Protein AF-X1TUW8-F1 (afdb_monomer)

Solvent-accessible surface area (backbone atoms only — not comparable to full-atom values): 12858 Å² total; per-residue (Å²): 131,74,92,85,58,89,59,74,82,36,62,68,63,69,79,37,94,71,48,76,50,59,86,62,92,65,48,47,46,63,61,46,90,52,27,24,50,61,98,39,81,53,74,80,64,88,95,48,45,47,59,54,52,53,28,53,51,51,33,51,50,60,69,69,50,55,94,92,53,91,83,86,84,85,86,80,71,65,65,70,49,61,66,78,66,51,59,66,77,51,26,59,76,35,70,76,75,44,72,74,32,64,64,51,51,51,50,54,51,51,55,50,33,43,77,69,62,78,41,59,91,86,64,72,83,72,84,77,62,64,86,79,69,43,59,52,90,76,47,75,64,56,72,56,57,27,49,51,53,22,30,44,52,24,22,47,50,47,45,52,54,27,51,51,50,40,51,49,47,30,48,77,70,70,42,43,95,82,54,92,86,85,88,82,74,96,68,81,92,83,74,74,79,57,64,88,89,45,82,62,70,93,120

Nearest PDB structures (foldseek):
  7all-assembly1_AAA  TM=9.318E-01  e=2.664E-11  Bacteroides thetaiotaomicron VPI-5482
  4cxk-assembly2_B  TM=9.069E-01  e=3.466E-08  Pseudomonas aeruginosa
  4cyr-assembly1_A  TM=9.065E-01  e=6.152E-08  Pseudomonas aeruginosa
  4cxu-assembly1_A  TM=9.238E-01  e=1.031E-07  Pseudomonas aeruginosa
  1hdh-assembly1_A  TM=9.077E-01  e=1.031E-07  Pseudomonas aeruginosa

Sequence (203 aa):
ILEDGARDNWPLQRGFDKFYGTLIAAGSYWDPITLMRDNNFIKPEGDYYYTEAISENAVEYIHDAKPDEPFFLYVAYTAPHWPIHAREETIARYKGRFSKGWDS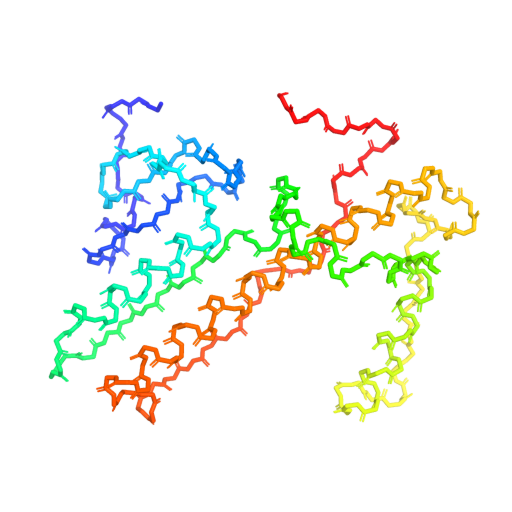LRLERYERMLDMGILLPEWSLSPGDIRKSGPWKVALHKDWEERRMEVYAAMIDHLDQGVGQIVEALEKKGNLENTLIFFLSDNGGEDLEHRNGEIGNTG

Secondary structure (DSSP, 8-state):
--TTS--TTSGGGTT-S--EE-SSS---SSS-TT-EETTEE----SS--HHHHHHHHHHHHHHHS-TTS---------TTSSS----HHHHHTTTTTTTTHHHHHHHHHHHHHHHTTSS-TTSPPPPP-TTTT--GGG-S-HHHHHHHHHHHHHHHHHHHHHHHHHHHHHHHHT-GGG-------SSSPP-TT-STTS-----

pLDDT: mean 90.32, std 15.03, range [25.36, 98.88]

Radius of gyration: 19.95 Å; Cα contacts (8 Å, |Δi|>4): 183; chains: 1; bounding box: 41×45×49 Å

Mean predicted aligned error: 5.72 Å

Organism: NCBI:txid412755

InterPro domains:
  IPR000917 Sulfatase, N-terminal [PF00884] (13-190)
  IPR017850 Alkaline-phosphatase-like, core domain superfamily [G3DSA:3.40.720.10] (2-202)
  IPR017850 Alkaline-phosphatase-like, core domain superfamily [SSF53649] (6-197)
  IPR050738 Sulfatase enzyme [PTHR42693] (8-193)

Structure (mmCIF, N/CA/C/O backbone):
data_AF-X1TUW8-F1
#
_entry.id   AF-X1TUW8-F1
#
loop_
_atom_site.group_PDB
_atom_site.id
_atom_site.type_symbol
_atom_site.label_atom_id
_atom_site.label_alt_id
_atom_site.label_comp_id
_atom_site.label_asym_id
_atom_site.label_entity_id
_atom_site.label_seq_id
_atom_site.pdbx_PDB_ins_code
_atom_site.Cartn_x
_atom_site.Cartn_y
_atom_site.Cartn_z
_atom_site.occupancy
_atom_site.B_iso_or_equiv
_atom_site.auth_seq_id
_atom_site.auth_comp_id
_atom_site.auth_asym_id
_atom_site.auth_atom_id
_atom_site.pdbx_PDB_model_num
ATOM 1 N N . ILE A 1 1 ? 1.202 22.983 10.450 1.00 54.94 1 ILE A N 1
ATOM 2 C CA . ILE A 1 1 ? -0.270 22.964 10.269 1.00 54.94 1 ILE A CA 1
ATOM 3 C C . ILE A 1 1 ? -0.835 23.859 11.351 1.00 54.94 1 ILE A C 1
ATOM 5 O O . ILE A 1 1 ? -0.375 23.747 12.478 1.00 54.94 1 ILE A O 1
ATOM 9 N N . LEU A 1 2 ? -1.680 24.826 10.994 1.00 50.38 2 LEU A N 1
ATOM 10 C CA . LEU A 1 2 ? -2.174 25.828 11.942 1.00 50.38 2 LEU A CA 1
ATOM 11 C C . LEU A 1 2 ? -3.043 25.132 12.999 1.00 50.38 2 LEU A C 1
ATOM 13 O O . LEU A 1 2 ? -3.967 24.406 12.634 1.00 50.38 2 LEU A O 1
ATOM 17 N N . GLU A 1 3 ? -2.740 25.341 14.281 1.00 57.81 3 GLU A N 1
ATOM 18 C CA . GLU A 1 3 ? -3.460 24.727 15.412 1.00 57.81 3 GLU A CA 1
ATOM 19 C C . GLU A 1 3 ? -4.960 25.101 15.441 1.00 57.81 3 GLU A C 1
ATOM 21 O O . GLU A 1 3 ? -5.769 24.318 15.948 1.00 57.81 3 GLU A O 1
ATOM 26 N N . ASP A 1 4 ? -5.332 26.203 14.774 1.00 60.69 4 ASP A N 1
ATOM 27 C CA . ASP A 1 4 ? -6.662 26.835 14.798 1.00 60.69 4 ASP A CA 1
ATOM 28 C C . ASP A 1 4 ? -7.492 26.668 13.503 1.00 60.69 4 ASP A C 1
ATOM 30 O O . ASP A 1 4 ? -8.454 27.399 13.264 1.00 60.69 4 ASP A O 1
ATOM 34 N N . GLY A 1 5 ? -7.125 25.732 12.622 1.00 69.00 5 GLY A N 1
ATOM 35 C CA . GLY A 1 5 ? -7.931 25.417 11.434 1.00 69.00 5 GLY A CA 1
ATOM 36 C C . GLY A 1 5 ? -9.214 24.643 11.771 1.00 69.00 5 GLY A C 1
ATOM 37 O O . GLY A 1 5 ? -9.230 23.847 12.710 1.00 69.00 5 GLY A O 1
ATOM 38 N N . ALA A 1 6 ? -10.278 24.829 10.978 1.00 80.12 6 ALA A N 1
ATOM 39 C CA . ALA A 1 6 ? -11.490 24.009 11.069 1.00 80.12 6 ALA A CA 1
ATOM 40 C C . ALA A 1 6 ? -11.149 22.520 10.862 1.00 80.12 6 ALA A C 1
ATOM 42 O O . ALA A 1 6 ? -10.424 22.174 9.926 1.00 80.12 6 ALA A O 1
ATOM 43 N N . ARG A 1 7 ? -11.652 21.648 11.745 1.00 87.00 7 ARG A N 1
ATOM 44 C CA . ARG A 1 7 ? -11.350 20.198 11.768 1.00 87.00 7 ARG A CA 1
ATOM 45 C C . ARG A 1 7 ? -12.536 19.345 11.316 1.00 87.00 7 ARG A C 1
ATOM 47 O O . ARG A 1 7 ? -12.533 18.127 11.431 1.00 87.00 7 ARG A O 1
ATOM 54 N N . ASP A 1 8 ? -13.558 19.989 10.768 1.00 91.00 8 ASP A N 1
ATOM 55 C CA . ASP A 1 8 ? -14.856 19.413 10.407 1.00 91.00 8 ASP A CA 1
ATOM 56 C C . ASP A 1 8 ? -14.750 18.357 9.286 1.00 91.00 8 ASP A C 1
ATOM 58 O O . ASP A 1 8 ? -15.705 17.649 8.964 1.00 91.00 8 ASP A O 1
ATOM 62 N N . ASN A 1 9 ? -13.593 18.284 8.630 1.00 90.94 9 ASN A N 1
ATOM 63 C CA . ASN A 1 9 ? -13.243 17.339 7.576 1.00 90.94 9 ASN A CA 1
ATOM 64 C C . ASN A 1 9 ? -12.254 16.249 8.027 1.00 90.94 9 ASN A C 1
ATOM 66 O O . ASN A 1 9 ? -11.808 15.478 7.182 1.00 90.94 9 ASN A O 1
ATOM 70 N N . TRP A 1 10 ? -11.914 16.168 9.317 1.00 94.38 10 TRP A N 1
ATOM 71 C CA . TRP A 1 10 ? -11.014 15.137 9.839 1.00 94.38 10 TRP A CA 1
ATOM 72 C C . TRP A 1 10 ? -11.749 13.803 10.046 1.00 94.38 10 TRP A C 1
ATOM 74 O O . TRP A 1 10 ? -12.974 13.803 10.202 1.00 94.38 10 TRP A O 1
ATOM 84 N N . PRO A 1 11 ? -11.033 12.661 10.072 1.00 96.31 11 PRO A N 1
ATOM 85 C CA . PRO A 1 11 ? -11.651 11.333 10.121 1.00 96.31 11 PRO A CA 1
ATOM 86 C C . PRO A 1 11 ? -12.643 11.145 11.277 1.00 96.31 11 PRO A C 1
ATOM 88 O O . PRO A 1 11 ? -13.768 10.693 11.049 1.00 96.31 11 PRO A O 1
ATOM 91 N N . LEU A 1 12 ? -12.288 11.587 12.489 1.00 96.94 12 LEU A N 1
ATOM 92 C CA . LEU A 1 12 ? -13.166 11.481 13.663 1.00 96.94 12 LEU A CA 1
ATOM 93 C C . LEU A 1 12 ? -14.430 12.346 13.557 1.00 96.94 12 LEU A C 1
ATOM 95 O O . LEU A 1 12 ? -15.461 12.032 14.142 1.00 96.94 12 LEU A O 1
ATOM 99 N N . GLN A 1 13 ? -14.386 13.430 12.782 1.00 96.75 13 GLN A N 1
ATOM 100 C CA . GLN A 1 13 ? -15.546 14.284 12.504 1.00 96.75 13 GLN A CA 1
ATOM 101 C C . GLN A 1 13 ? -16.364 13.783 11.301 1.00 96.75 13 GLN A C 1
ATOM 103 O O . GLN A 1 13 ? -17.370 14.393 10.934 1.00 96.75 13 GLN A O 1
ATOM 108 N N . ARG A 1 14 ? -15.948 12.675 10.677 1.00 95.75 14 ARG A N 1
ATOM 109 C CA . ARG A 1 14 ? -16.557 12.100 9.469 1.00 95.75 14 ARG A CA 1
ATOM 110 C C . ARG A 1 14 ? -16.970 10.635 9.626 1.00 95.75 14 ARG A C 1
ATOM 112 O O . ARG A 1 14 ? -17.269 9.992 8.626 1.00 95.75 14 ARG A O 1
ATOM 119 N N . GLY A 1 15 ? -17.070 10.147 10.864 1.00 96.31 15 GLY A N 1
ATOM 120 C CA . GLY A 1 15 ? -17.704 8.865 11.190 1.00 96.31 15 GLY A CA 1
ATOM 121 C C . GLY A 1 15 ? -16.760 7.754 11.648 1.00 96.31 15 GLY A C 1
ATOM 122 O O . GLY A 1 15 ? -17.237 6.649 11.875 1.00 96.31 15 GLY A O 1
ATOM 123 N N . PHE A 1 16 ? -15.459 8.023 11.794 1.00 97.69 16 PHE A N 1
ATOM 124 C CA . PHE A 1 16 ? -14.521 7.064 12.384 1.00 97.69 16 PHE A CA 1
ATOM 125 C C . PHE A 1 16 ? -14.396 7.263 13.899 1.00 97.69 16 PHE A C 1
ATOM 127 O O . PHE A 1 16 ? -14.237 8.389 14.359 1.00 97.69 16 PHE A O 1
ATOM 134 N N . ASP A 1 17 ? -14.406 6.175 14.671 1.00 97.19 17 ASP A N 1
ATOM 135 C CA . ASP A 1 17 ? -14.204 6.232 16.129 1.00 97.19 17 ASP A CA 1
ATOM 136 C C . ASP A 1 17 ? -12.727 6.395 16.524 1.00 97.19 17 ASP A C 1
ATOM 138 O O . ASP A 1 17 ? -12.419 6.977 17.564 1.00 97.19 17 ASP A O 1
ATOM 142 N N . LYS A 1 18 ? -11.813 5.873 15.695 1.00 97.88 18 LYS A N 1
ATOM 143 C CA . LYS A 1 18 ? -10.354 5.930 15.866 1.00 97.88 18 LYS A CA 1
ATOM 144 C C . LYS A 1 18 ? -9.680 6.273 14.541 1.00 97.88 18 LYS A C 1
ATOM 146 O O . LYS A 1 18 ? -10.189 5.909 13.479 1.00 97.88 18 LYS A O 1
ATOM 151 N N . PHE A 1 19 ? -8.523 6.929 14.595 1.00 98.25 19 PHE A N 1
ATOM 152 C CA . PHE A 1 19 ? -7.713 7.205 13.407 1.00 98.25 19 PHE A CA 1
ATOM 153 C C . PHE A 1 19 ? -6.216 7.048 13.670 1.00 98.25 19 PHE A C 1
ATOM 155 O O . PHE A 1 19 ? -5.696 7.502 14.688 1.00 98.25 19 PHE A O 1
ATOM 162 N N . TYR A 1 20 ? -5.515 6.472 12.699 1.00 98.25 20 TYR A N 1
ATOM 163 C CA . TYR A 1 20 ? -4.065 6.519 12.604 1.00 98.25 20 TYR A CA 1
ATOM 164 C C . TYR A 1 20 ? -3.679 6.743 11.145 1.00 98.25 20 TYR A C 1
ATOM 166 O O . TYR A 1 20 ? -4.069 5.967 10.273 1.00 98.25 20 TYR A O 1
ATOM 174 N N . GLY A 1 21 ? -2.919 7.802 10.874 1.00 97.06 21 GLY A N 1
ATOM 175 C CA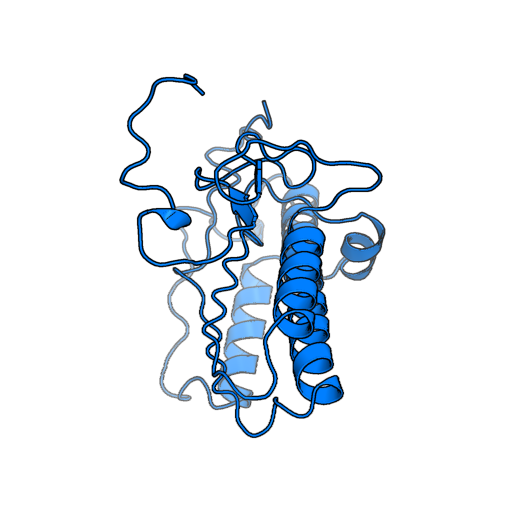 . GLY A 1 21 ? -2.419 8.071 9.531 1.00 97.06 21 GLY A CA 1
ATOM 176 C C . GLY A 1 21 ? -2.116 9.540 9.269 1.00 97.06 21 GLY A C 1
ATOM 177 O O . GLY A 1 21 ? -1.857 10.304 10.196 1.00 97.06 21 GLY A O 1
ATOM 178 N N . THR A 1 22 ? -2.126 9.932 7.996 1.00 95.75 22 THR A N 1
ATOM 179 C CA . THR A 1 22 ? -1.846 11.295 7.529 1.00 95.75 22 THR A CA 1
ATOM 180 C C . THR A 1 22 ? -3.087 11.961 6.940 1.00 95.75 22 THR A C 1
ATOM 182 O O . THR A 1 22 ? -3.971 11.298 6.406 1.00 95.75 22 THR A O 1
ATOM 185 N N . LEU A 1 23 ? -3.141 13.296 6.989 1.00 91.62 23 LEU A N 1
ATOM 186 C CA . LEU A 1 23 ? -4.187 14.087 6.319 1.00 91.62 23 LEU A CA 1
ATOM 187 C C . LEU A 1 23 ? -3.831 14.479 4.881 1.00 91.62 23 LEU A C 1
ATOM 189 O O . LEU A 1 23 ? -4.709 14.876 4.116 1.00 91.62 23 LEU A O 1
ATOM 193 N N . ILE A 1 24 ? -2.548 14.426 4.523 1.00 87.69 24 ILE A N 1
ATOM 194 C CA . ILE A 1 24 ? -2.073 14.705 3.162 1.00 87.69 24 ILE A CA 1
ATOM 195 C C . ILE A 1 24 ? -1.828 13.406 2.394 1.00 87.69 24 ILE A C 1
ATOM 197 O O . ILE A 1 24 ? -1.582 12.362 2.994 1.00 87.69 24 ILE A O 1
ATOM 201 N N . ALA A 1 25 ? -1.869 13.506 1.064 1.00 75.00 25 ALA A N 1
ATOM 202 C CA . ALA A 1 25 ? -1.850 12.359 0.158 1.00 75.00 25 ALA A CA 1
ATOM 203 C C . ALA A 1 25 ? -0.477 11.682 -0.006 1.00 75.00 25 ALA A C 1
ATOM 205 O O . AL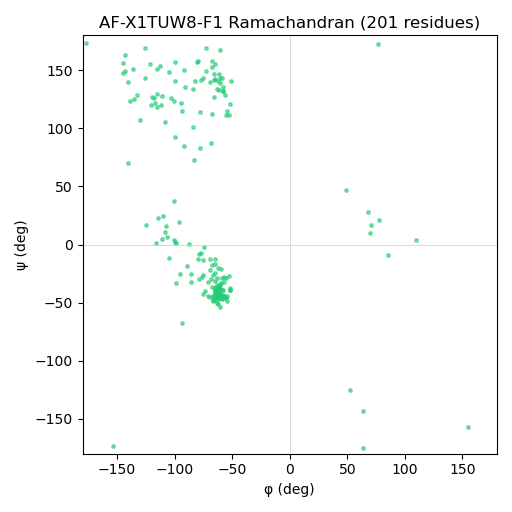A A 1 25 ? -0.424 10.502 -0.327 1.00 75.00 25 ALA A O 1
ATOM 206 N N . ALA A 1 26 ? 0.629 12.406 0.190 1.00 80.69 26 ALA A N 1
ATOM 207 C CA . ALA A 1 26 ? 1.977 11.878 -0.016 1.00 80.69 26 ALA A CA 1
ATOM 208 C C . ALA A 1 26 ? 2.966 12.462 0.996 1.00 80.69 26 ALA A C 1
ATOM 210 O O . ALA A 1 26 ? 2.839 13.616 1.416 1.00 80.69 26 ALA A O 1
ATOM 211 N N . GLY A 1 27 ? 3.966 11.670 1.374 1.00 87.12 27 GLY A N 1
ATOM 212 C CA . GLY A 1 27 ? 4.994 12.062 2.330 1.00 87.12 27 GLY A CA 1
ATOM 213 C C . GLY A 1 27 ? 6.046 10.975 2.513 1.00 87.12 27 GLY A C 1
ATOM 214 O O . GLY A 1 27 ? 5.922 9.874 1.986 1.00 87.12 27 GLY A O 1
ATOM 215 N N . SER A 1 28 ? 7.100 11.291 3.263 1.00 93.81 28 SER A N 1
ATOM 216 C CA . SER A 1 28 ? 8.132 10.311 3.600 1.00 93.81 28 SER A CA 1
ATOM 217 C C . SER A 1 28 ? 7.541 9.147 4.400 1.00 93.81 28 SER A C 1
ATOM 219 O O . SER A 1 28 ? 6.863 9.367 5.398 1.00 93.81 28 SER A O 1
ATOM 221 N N . TYR A 1 29 ? 7.866 7.912 4.013 1.00 96.56 29 TYR A N 1
ATOM 222 C CA . TYR A 1 29 ? 7.552 6.708 4.797 1.00 96.56 29 TYR A CA 1
ATOM 223 C C . TYR A 1 29 ? 8.353 6.597 6.102 1.00 96.56 29 TYR A C 1
ATOM 225 O O . TYR A 1 29 ? 8.019 5.772 6.946 1.00 96.56 29 TYR A O 1
ATOM 233 N N . TRP A 1 30 ? 9.393 7.414 6.271 1.00 96.94 30 TRP A N 1
ATOM 234 C CA . TRP A 1 30 ? 10.208 7.474 7.489 1.00 96.94 30 TRP A CA 1
ATOM 235 C C . TRP A 1 30 ? 9.782 8.632 8.398 1.00 96.94 30 TRP A C 1
ATOM 237 O O . TRP A 1 30 ? 9.866 8.526 9.615 1.00 96.94 30 TRP A O 1
ATOM 247 N N . ASP A 1 31 ? 9.321 9.736 7.798 1.00 95.12 31 ASP A N 1
ATOM 248 C CA . ASP A 1 31 ? 8.934 10.966 8.502 1.00 95.12 31 ASP A CA 1
ATOM 249 C C . ASP A 1 31 ? 7.666 11.619 7.905 1.00 95.12 31 ASP A C 1
ATOM 251 O O . ASP A 1 31 ? 7.737 12.647 7.220 1.00 95.12 31 ASP A O 1
ATOM 255 N N . PRO A 1 32 ? 6.483 10.996 8.071 1.00 94.12 32 PRO A N 1
ATOM 256 C CA . PRO A 1 32 ? 5.223 11.528 7.560 1.00 94.12 32 PRO A CA 1
ATOM 257 C C . PRO A 1 32 ? 4.798 12.826 8.275 1.00 94.12 32 PRO A C 1
ATOM 259 O O . PRO A 1 32 ? 4.374 12.828 9.427 1.00 94.12 32 PRO A O 1
ATOM 262 N N . ILE A 1 33 ? 4.815 13.945 7.542 1.00 89.69 33 ILE A N 1
ATOM 263 C CA . ILE A 1 33 ? 4.647 15.323 8.060 1.00 89.69 33 ILE A CA 1
ATOM 264 C C . ILE A 1 33 ? 3.315 15.574 8.792 1.00 89.69 33 ILE A C 1
ATOM 266 O O . ILE A 1 33 ? 3.234 16.450 9.653 1.00 89.69 33 ILE A O 1
ATOM 270 N N . THR A 1 34 ? 2.248 14.855 8.434 1.00 93.19 34 THR A N 1
ATOM 271 C CA . THR A 1 34 ? 0.909 15.043 9.033 1.00 93.19 34 THR A CA 1
ATOM 272 C C . THR A 1 34 ? 0.442 13.833 9.827 1.00 93.19 34 THR A C 1
ATOM 274 O O . THR A 1 34 ? -0.762 13.648 9.994 1.00 93.19 34 THR A O 1
ATOM 277 N N . LEU A 1 35 ? 1.389 13.009 10.285 1.00 96.56 35 LEU A N 1
ATOM 278 C CA . LEU A 1 35 ? 1.077 11.826 11.068 1.00 96.56 35 LEU A CA 1
ATOM 279 C C . LEU A 1 35 ? 0.302 12.210 12.324 1.00 96.56 35 LEU A C 1
ATOM 281 O O . LEU A 1 35 ? 0.673 13.122 13.069 1.00 96.56 35 LEU A O 1
ATOM 285 N N . MET A 1 36 ? -0.784 11.494 12.557 1.00 95.94 36 MET A N 1
ATOM 286 C CA . MET A 1 36 ? -1.633 11.704 13.708 1.00 95.94 36 MET A CA 1
ATOM 287 C C . MET A 1 36 ? -2.214 10.403 14.220 1.00 95.94 36 MET A C 1
ATOM 289 O O . MET A 1 36 ? -2.369 9.420 13.493 1.00 95.94 36 MET A O 1
ATOM 293 N N . ARG A 1 37 ? -2.557 10.459 15.501 1.00 97.19 37 ARG A N 1
ATOM 294 C CA . ARG A 1 37 ? -3.449 9.520 16.156 1.00 97.19 37 ARG A CA 1
ATOM 295 C C . ARG A 1 37 ? -4.660 10.313 16.610 1.00 97.19 37 ARG A C 1
ATOM 297 O O . ARG A 1 37 ? -4.527 11.300 17.341 1.00 97.19 37 ARG A O 1
ATOM 304 N N . ASP A 1 38 ? -5.823 9.899 16.138 1.00 96.19 38 ASP A N 1
ATOM 305 C CA . ASP A 1 38 ? -7.074 10.621 16.305 1.00 96.19 38 ASP A CA 1
ATOM 306 C C . ASP A 1 38 ? -6.914 12.078 15.835 1.00 96.19 38 ASP A C 1
ATOM 308 O O . ASP A 1 38 ? -6.463 12.327 14.719 1.00 96.19 38 ASP A O 1
ATOM 312 N N . ASN A 1 39 ? -7.225 13.052 16.691 1.00 95.50 39 ASN A N 1
ATOM 313 C CA . ASN A 1 39 ? -7.102 14.476 16.379 1.00 95.50 39 ASN A CA 1
ATOM 314 C C . ASN A 1 39 ? -5.786 15.111 16.872 1.00 95.50 39 ASN A C 1
ATOM 316 O O . ASN A 1 39 ? -5.712 16.337 17.009 1.00 95.50 39 ASN A O 1
ATOM 320 N N . ASN A 1 40 ? -4.758 14.305 17.154 1.00 94.81 40 ASN A N 1
ATOM 321 C CA . ASN A 1 40 ? -3.483 14.778 17.688 1.00 94.81 40 ASN A CA 1
ATOM 322 C C . ASN A 1 40 ? -2.328 14.437 16.749 1.00 94.81 40 ASN A C 1
ATOM 324 O O . ASN A 1 40 ? -2.123 13.273 16.407 1.00 94.81 40 ASN A O 1
ATOM 328 N N . PHE A 1 41 ? -1.536 15.446 16.383 1.00 95.06 41 PHE A N 1
ATOM 329 C CA . PHE A 1 41 ? -0.274 15.216 15.685 1.00 95.06 41 PHE A CA 1
ATOM 330 C C . PHE A 1 41 ? 0.681 14.427 16.573 1.00 95.06 41 PHE A C 1
ATOM 332 O O . PHE A 1 41 ? 0.875 14.758 17.743 1.00 95.06 41 PHE A O 1
ATOM 339 N N . ILE A 1 42 ? 1.295 13.408 15.986 1.00 96.88 42 ILE A N 1
ATOM 340 C CA . ILE A 1 42 ? 2.333 12.598 16.617 1.00 96.88 42 ILE A CA 1
ATOM 341 C C . ILE A 1 42 ? 3.569 12.593 15.720 1.00 96.88 42 ILE A C 1
ATOM 343 O O . ILE A 1 42 ? 3.527 13.053 14.579 1.00 96.88 42 ILE A O 1
ATOM 347 N N . LYS A 1 43 ? 4.682 12.084 16.241 1.00 95.62 43 LYS A N 1
ATOM 348 C CA . LYS A 1 43 ? 5.901 11.880 15.462 1.00 95.62 43 LYS A CA 1
ATOM 349 C C . LYS A 1 43 ? 6.214 10.390 15.370 1.00 95.62 43 LYS A C 1
ATOM 351 O O . LYS A 1 43 ? 5.867 9.660 16.295 1.00 95.62 43 LYS A O 1
ATOM 356 N N . PRO A 1 44 ? 6.874 9.954 14.290 1.00 95.88 44 PRO A N 1
ATOM 357 C CA . PRO A 1 44 ? 7.546 8.664 14.250 1.00 95.88 44 PRO A CA 1
ATOM 358 C C . PRO A 1 44 ? 8.476 8.475 15.447 1.00 95.88 44 PRO A C 1
ATOM 360 O O . PRO A 1 44 ? 9.176 9.407 15.852 1.00 95.88 44 PRO A O 1
ATOM 363 N N . GLU A 1 45 ? 8.510 7.261 15.984 1.00 92.62 45 GLU A N 1
ATOM 364 C CA . GLU A 1 45 ? 9.395 6.872 17.079 1.00 92.62 45 GLU A CA 1
ATOM 365 C C . GLU A 1 45 ? 10.200 5.632 16.677 1.00 92.62 45 GLU A C 1
ATOM 367 O O . GLU A 1 45 ? 9.685 4.742 16.005 1.00 92.62 45 GLU A O 1
ATOM 372 N N . GLY A 1 46 ? 11.463 5.561 17.107 1.00 95.19 46 GLY A N 1
ATOM 373 C CA . GLY A 1 46 ? 12.313 4.388 16.886 1.00 95.19 46 GLY A CA 1
ATOM 374 C C . GLY A 1 46 ? 12.613 4.084 15.412 1.00 95.19 46 GLY A C 1
ATOM 375 O O . GLY A 1 46 ? 12.832 4.990 14.609 1.00 95.19 46 GLY A O 1
ATOM 376 N N . ASP A 1 47 ? 12.677 2.790 15.088 1.00 95.94 47 ASP A N 1
ATOM 377 C CA . ASP A 1 47 ? 12.883 2.266 13.731 1.00 95.94 47 ASP A CA 1
ATOM 378 C C . ASP A 1 47 ? 11.554 2.218 12.962 1.00 95.94 47 ASP A C 1
ATOM 380 O O . ASP A 1 47 ? 10.934 1.171 12.781 1.00 95.94 47 ASP A O 1
ATOM 384 N N . TYR A 1 48 ? 11.082 3.399 12.576 1.00 97.69 48 TYR A N 1
ATOM 385 C CA . TYR A 1 48 ? 9.759 3.592 12.002 1.00 97.69 48 TYR A CA 1
ATOM 386 C C . TYR A 1 48 ? 9.724 3.327 10.497 1.00 97.69 48 TYR A C 1
ATOM 388 O O . TYR A 1 48 ? 10.518 3.905 9.765 1.00 97.69 48 TYR A O 1
ATOM 396 N N . TYR A 1 49 ? 8.728 2.582 10.015 1.00 98.19 49 TYR A N 1
ATOM 397 C CA . TYR A 1 49 ? 8.354 2.541 8.600 1.00 98.19 49 TYR A CA 1
ATOM 398 C C . TYR A 1 49 ? 6.835 2.630 8.458 1.00 98.19 49 TYR A C 1
ATOM 400 O O . TYR A 1 49 ? 6.096 1.841 9.043 1.00 98.19 49 TYR A O 1
ATOM 408 N N . TYR A 1 50 ? 6.345 3.592 7.676 1.00 98.06 50 TYR A N 1
ATOM 409 C CA . TYR A 1 50 ? 4.929 3.957 7.711 1.00 98.06 50 TYR A CA 1
ATOM 410 C C . TYR A 1 50 ? 3.983 2.822 7.281 1.00 98.06 50 TYR A C 1
ATOM 412 O O . TYR A 1 50 ? 2.937 2.632 7.896 1.00 98.06 50 TYR A O 1
ATOM 420 N N . THR A 1 51 ? 4.360 2.027 6.276 1.00 98.25 51 THR A N 1
ATOM 421 C CA . THR A 1 51 ? 3.564 0.870 5.824 1.00 98.25 51 THR A CA 1
ATOM 422 C C . THR A 1 51 ? 3.401 -0.175 6.933 1.00 98.25 51 THR A C 1
ATOM 424 O O . THR A 1 51 ? 2.313 -0.721 7.119 1.00 98.25 51 THR A O 1
ATOM 427 N N . GLU A 1 52 ? 4.462 -0.429 7.702 1.00 98.50 52 GLU A N 1
ATOM 428 C CA . GLU A 1 52 ? 4.417 -1.330 8.861 1.00 98.50 52 GLU A CA 1
ATOM 429 C C . GLU A 1 52 ? 3.539 -0.733 9.959 1.00 98.50 52 GLU A C 1
ATOM 431 O O . GLU A 1 52 ? 2.598 -1.383 10.404 1.00 98.50 52 GLU A O 1
ATOM 436 N N . ALA A 1 53 ? 3.741 0.544 10.292 1.00 98.44 53 ALA A N 1
ATOM 437 C CA . ALA A 1 53 ? 2.985 1.213 11.345 1.00 98.44 53 ALA A CA 1
ATOM 438 C C . ALA A 1 53 ? 1.467 1.261 11.069 1.00 98.44 53 ALA A C 1
ATOM 440 O O . ALA A 1 53 ? 0.666 1.124 11.994 1.00 98.44 53 ALA A O 1
ATOM 441 N N . ILE A 1 54 ? 1.041 1.415 9.806 1.00 98.50 54 ILE A N 1
ATOM 442 C CA . ILE A 1 54 ? -0.379 1.296 9.418 1.00 98.50 54 ILE A CA 1
ATOM 443 C C . ILE A 1 54 ? -0.917 -0.101 9.761 1.00 98.50 54 ILE A C 1
ATOM 445 O O . ILE A 1 54 ? -2.002 -0.217 10.332 1.00 98.50 54 ILE A O 1
ATOM 449 N N . SER A 1 55 ? -0.157 -1.148 9.438 1.00 98.69 55 SER A N 1
ATOM 450 C CA . SER A 1 55 ? -0.542 -2.545 9.680 1.00 98.69 55 SER A CA 1
ATOM 451 C C . SER A 1 55 ? -0.600 -2.857 11.174 1.00 98.69 55 SER A C 1
ATOM 453 O O . SER A 1 55 ? -1.576 -3.434 11.645 1.00 98.69 55 SER A O 1
ATOM 455 N N . GLU A 1 56 ? 0.394 -2.402 11.936 1.00 98.56 56 GLU A N 1
ATOM 456 C CA . GLU A 1 56 ? 0.452 -2.551 13.393 1.00 98.56 56 GLU A CA 1
ATOM 457 C C . GLU A 1 56 ? -0.761 -1.905 14.073 1.00 98.56 56 GLU A C 1
ATOM 459 O O . GLU A 1 56 ? -1.432 -2.544 14.880 1.00 98.56 56 GLU A O 1
ATOM 464 N N . ASN A 1 57 ? -1.121 -0.676 13.684 1.00 98.62 57 ASN A N 1
ATOM 465 C CA . ASN A 1 57 ? -2.295 0.005 14.238 1.00 98.62 57 ASN A CA 1
ATOM 466 C C . ASN A 1 57 ? -3.611 -0.673 13.830 1.00 98.62 57 ASN A C 1
ATOM 468 O O . ASN A 1 57 ? -4.537 -0.754 14.636 1.00 98.62 57 ASN A O 1
ATOM 472 N N . ALA A 1 58 ? -3.706 -1.192 12.603 1.00 98.69 58 ALA A N 1
ATOM 473 C CA . ALA A 1 58 ? -4.862 -1.974 12.173 1.00 98.69 58 ALA A CA 1
ATOM 474 C C . ALA A 1 58 ? -5.029 -3.249 13.023 1.00 98.69 58 ALA A C 1
ATOM 476 O O . ALA A 1 58 ? -6.140 -3.563 13.454 1.00 98.69 58 ALA A O 1
ATOM 477 N N . VAL A 1 59 ? -3.927 -3.945 13.318 1.00 98.75 59 VAL A N 1
ATOM 478 C CA . VAL A 1 59 ? -3.901 -5.118 14.205 1.00 98.75 59 VAL A CA 1
ATOM 479 C C . VAL A 1 59 ? -4.295 -4.744 15.638 1.00 98.75 59 VAL A C 1
ATOM 481 O O . VAL A 1 59 ? -5.136 -5.422 16.229 1.00 98.75 59 VAL A O 1
ATOM 484 N N . GLU A 1 60 ? -3.776 -3.641 16.183 1.00 98.44 60 GLU A N 1
ATOM 485 C CA . GLU A 1 60 ? -4.190 -3.120 17.496 1.00 98.44 60 GLU A CA 1
ATOM 486 C C . GLU A 1 60 ? -5.696 -2.835 17.546 1.00 98.44 60 GLU A C 1
ATOM 488 O O . GLU A 1 60 ? -6.377 -3.238 18.489 1.00 98.44 60 GLU A O 1
ATOM 493 N N . TYR A 1 61 ? -6.259 -2.207 16.510 1.00 98.19 61 TYR A N 1
ATOM 494 C CA . TYR A 1 61 ? -7.697 -1.941 16.442 1.00 98.19 61 TYR A CA 1
ATOM 495 C C . TYR A 1 61 ? -8.527 -3.222 16.367 1.00 98.19 61 TYR A C 1
ATOM 497 O O . TYR A 1 61 ? -9.581 -3.302 17.003 1.00 98.19 61 TYR A O 1
ATOM 505 N N . ILE A 1 62 ? -8.047 -4.242 15.648 1.00 98.00 62 ILE A N 1
ATOM 506 C CA . ILE A 1 62 ? -8.672 -5.568 15.648 1.00 98.00 62 ILE A CA 1
ATOM 507 C C . ILE A 1 62 ? -8.624 -6.167 17.047 1.00 98.00 62 ILE A C 1
ATOM 509 O O . ILE A 1 62 ? -9.640 -6.686 17.495 1.00 98.00 62 ILE A O 1
ATOM 513 N N . HIS A 1 63 ? -7.507 -6.092 17.767 1.00 97.00 63 HIS A N 1
ATOM 514 C CA . HIS A 1 63 ? -7.426 -6.602 19.137 1.00 97.00 63 HIS A CA 1
ATOM 515 C C . HIS A 1 63 ? -8.383 -5.870 20.088 1.00 97.00 63 HIS A C 1
ATOM 517 O O . HIS A 1 63 ? -9.114 -6.530 20.827 1.00 97.00 63 HIS A O 1
ATOM 523 N N . ASP A 1 64 ? -8.460 -4.543 19.989 1.00 95.94 64 ASP A N 1
ATOM 524 C CA . ASP A 1 64 ? -9.317 -3.687 20.816 1.00 95.94 64 ASP A CA 1
ATOM 525 C C . ASP A 1 64 ? -10.820 -3.829 20.533 1.00 95.94 64 ASP A C 1
ATOM 527 O O . ASP A 1 64 ? -11.641 -3.450 21.375 1.00 95.94 64 ASP A O 1
ATOM 531 N N . ALA A 1 65 ? -11.211 -4.322 19.351 1.00 95.19 65 ALA A N 1
ATOM 532 C CA . ALA A 1 65 ? -12.624 -4.434 18.999 1.00 95.19 65 ALA A CA 1
ATOM 533 C C . ALA A 1 65 ? -13.365 -5.329 20.013 1.00 95.19 65 ALA A C 1
ATOM 535 O O . ALA A 1 65 ? -12.837 -6.340 20.485 1.00 95.19 65 ALA A O 1
ATOM 536 N N . LYS A 1 66 ? -14.611 -5.014 20.356 1.00 93.12 66 LYS A N 1
ATOM 537 C CA . LYS A 1 66 ? -15.360 -5.859 21.296 1.00 93.12 66 LYS A CA 1
ATOM 538 C C . LYS A 1 66 ? -15.869 -7.119 20.581 1.00 93.12 66 LYS A C 1
ATOM 540 O O . LYS A 1 66 ? -16.305 -7.003 19.440 1.00 93.12 66 LYS A O 1
ATOM 545 N N . PRO A 1 67 ? -15.867 -8.300 21.226 1.00 85.25 67 PRO A N 1
ATOM 546 C CA . PRO A 1 67 ? -16.319 -9.545 20.594 1.00 85.25 67 PRO A CA 1
ATOM 547 C C . PRO A 1 67 ? -17.758 -9.514 20.055 1.00 85.25 67 PRO A C 1
ATOM 549 O O . PRO A 1 67 ? -18.038 -10.159 19.049 1.00 85.25 67 PRO A O 1
ATOM 552 N N . ASP A 1 68 ? -18.645 -8.754 20.703 1.00 88.00 68 ASP A N 1
ATOM 553 C CA . ASP A 1 68 ? -20.087 -8.743 20.414 1.00 88.00 68 ASP A CA 1
ATOM 554 C C . ASP A 1 68 ? -20.545 -7.545 19.557 1.00 88.00 68 ASP A C 1
ATOM 556 O O . ASP A 1 68 ? -21.740 -7.376 19.315 1.00 88.00 68 ASP A O 1
ATOM 560 N N . GLU A 1 69 ? -19.618 -6.697 19.095 1.00 94.31 69 GLU A N 1
ATOM 561 C CA . GLU A 1 69 ? -19.920 -5.539 18.244 1.00 94.31 69 GLU A CA 1
ATOM 562 C C . GLU A 1 69 ? -19.211 -5.698 16.885 1.00 94.31 69 GLU A C 1
ATOM 564 O O . GLU A 1 69 ? -17.993 -5.892 16.856 1.00 94.31 69 GLU A O 1
ATOM 569 N N . PRO A 1 70 ? -19.926 -5.622 15.742 1.00 96.25 70 PRO A N 1
ATOM 570 C CA . PRO A 1 70 ? -19.265 -5.599 14.443 1.00 96.25 70 PRO A CA 1
ATOM 571 C C . PRO A 1 70 ? -18.442 -4.315 14.308 1.00 96.25 70 PRO A C 1
ATOM 573 O O . PRO A 1 70 ? -18.845 -3.259 14.796 1.00 96.25 70 PRO A O 1
ATOM 576 N N . PHE A 1 71 ? -17.319 -4.387 13.598 1.00 97.44 71 PHE A N 1
ATOM 577 C CA . PHE A 1 71 ? -16.492 -3.220 13.308 1.00 97.44 71 PHE A CA 1
ATOM 578 C C . PHE A 1 71 ? -16.332 -3.013 11.803 1.00 97.44 71 PHE A C 1
ATOM 580 O O . PHE A 1 71 ? -16.423 -3.944 11.004 1.00 97.44 71 PHE A O 1
ATOM 587 N N . PHE A 1 72 ? -16.063 -1.765 11.433 1.00 98.19 72 PHE A N 1
ATOM 588 C CA . PHE A 1 72 ? -15.608 -1.388 10.106 1.00 98.19 72 PHE A CA 1
ATOM 589 C C . PHE A 1 72 ? -14.161 -0.912 10.217 1.00 98.19 72 PHE A C 1
ATOM 591 O O . PHE A 1 72 ? -13.877 0.043 10.937 1.00 98.19 72 PHE A O 1
ATOM 598 N N . LEU A 1 73 ? -13.252 -1.587 9.515 1.00 98.44 73 LEU A N 1
ATOM 599 C CA . LEU A 1 73 ? -11.838 -1.233 9.472 1.00 98.44 73 LEU A CA 1
ATOM 600 C C . LEU A 1 73 ? -11.469 -0.814 8.050 1.00 98.44 73 LEU A C 1
ATOM 602 O O . LEU A 1 73 ? -11.560 -1.610 7.118 1.00 98.44 73 LEU A O 1
ATOM 606 N N . TYR A 1 74 ? -11.038 0.436 7.900 1.00 98.50 74 TYR A N 1
ATOM 607 C CA . TYR A 1 74 ? -10.558 0.979 6.635 1.00 98.50 74 TYR A CA 1
ATOM 608 C C . TYR A 1 74 ? -9.043 1.172 6.698 1.00 98.50 74 TYR A C 1
ATOM 610 O O . TYR A 1 74 ? -8.556 2.091 7.354 1.00 98.50 74 TYR A O 1
ATOM 618 N N . VAL A 1 75 ? -8.304 0.288 6.026 1.00 98.44 75 VAL A N 1
ATOM 619 C CA . VAL A 1 75 ? -6.836 0.318 5.990 1.00 98.44 75 VAL A CA 1
ATOM 620 C C . VAL A 1 75 ? -6.383 0.974 4.690 1.00 98.44 75 VAL A C 1
ATOM 622 O O . VAL A 1 75 ? -6.268 0.325 3.652 1.00 98.44 75 VAL A O 1
ATOM 625 N N . ALA A 1 76 ? -6.162 2.285 4.744 1.00 96.81 76 ALA A N 1
ATOM 626 C CA . ALA A 1 76 ? -5.695 3.077 3.611 1.00 96.81 76 ALA A CA 1
ATOM 627 C C . ALA A 1 76 ? -4.162 3.161 3.611 1.00 96.81 76 ALA A C 1
ATOM 629 O O . ALA A 1 76 ? -3.582 4.106 4.148 1.00 96.81 76 ALA A O 1
ATOM 630 N N . TYR A 1 77 ? -3.500 2.158 3.031 1.00 97.12 77 TYR A N 1
ATOM 631 C CA . TYR A 1 77 ? -2.056 2.223 2.802 1.00 97.12 77 TYR A CA 1
ATOM 632 C C . TYR A 1 77 ? -1.697 3.394 1.886 1.00 97.12 77 TYR A C 1
ATOM 634 O O . TYR A 1 77 ? -2.395 3.667 0.913 1.00 97.12 77 TYR A O 1
ATOM 642 N N . THR A 1 78 ? -0.563 4.043 2.158 1.00 94.75 78 THR A N 1
ATOM 643 C CA . THR A 1 78 ? 0.052 4.969 1.196 1.00 94.75 78 THR A CA 1
ATOM 644 C C . THR A 1 78 ? 0.957 4.237 0.209 1.00 94.75 78 THR A C 1
ATOM 646 O O . THR A 1 78 ? 1.150 4.711 -0.907 1.00 94.75 78 THR A O 1
ATOM 649 N N . ALA A 1 79 ? 1.501 3.071 0.586 1.00 95.81 79 ALA A N 1
ATOM 650 C CA . ALA A 1 79 ? 2.283 2.237 -0.321 1.00 95.81 79 ALA A CA 1
ATOM 651 C C . ALA A 1 79 ? 1.425 1.749 -1.502 1.00 95.81 79 ALA A C 1
ATOM 653 O O . ALA A 1 79 ? 0.275 1.370 -1.288 1.00 95.81 79 ALA A O 1
ATOM 654 N N . PRO A 1 80 ? 1.966 1.694 -2.734 1.00 95.06 80 PRO A N 1
ATOM 655 C CA . PRO A 1 80 ? 3.343 2.005 -3.133 1.00 95.06 80 PRO A CA 1
ATOM 656 C C . PRO A 1 80 ? 3.501 3.410 -3.763 1.00 95.06 80 PRO A C 1
ATOM 658 O O . PRO A 1 80 ? 4.243 3.571 -4.732 1.00 95.06 80 PRO A O 1
ATOM 661 N N . HIS A 1 81 ? 2.778 4.426 -3.278 1.00 93.25 81 HIS A N 1
ATOM 662 C CA . HIS A 1 81 ? 2.854 5.790 -3.816 1.00 93.25 81 HIS A CA 1
ATOM 663 C C . HIS A 1 81 ? 4.220 6.442 -3.544 1.00 93.25 81 HIS A C 1
ATOM 665 O O . HIS A 1 81 ? 4.879 6.131 -2.550 1.00 93.25 81 HIS A O 1
ATOM 671 N N . TRP A 1 82 ? 4.619 7.385 -4.403 1.00 88.62 82 TRP A N 1
ATOM 672 C CA . TRP A 1 82 ? 5.856 8.154 -4.250 1.00 88.62 82 TRP A CA 1
ATOM 673 C C . TRP A 1 82 ? 5.841 9.051 -2.992 1.00 88.62 82 TRP A C 1
ATOM 675 O O . TRP A 1 82 ? 4.764 9.466 -2.542 1.00 88.62 82 TRP A O 1
ATOM 685 N N . PRO A 1 83 ? 7.014 9.411 -2.435 1.00 91.69 83 PRO A N 1
ATOM 686 C CA . PRO A 1 83 ? 8.359 8.938 -2.800 1.00 91.69 83 PRO A CA 1
ATOM 687 C C . PRO A 1 83 ? 8.531 7.445 -2.504 1.00 91.69 83 PRO A C 1
ATOM 689 O O . PRO A 1 83 ? 8.026 6.962 -1.490 1.00 91.69 83 PRO A O 1
ATOM 692 N N . ILE A 1 84 ? 9.225 6.702 -3.370 1.00 91.88 84 ILE A N 1
ATOM 693 C CA . ILE A 1 84 ? 9.377 5.266 -3.140 1.00 91.88 84 ILE A CA 1
ATOM 694 C C . ILE A 1 84 ? 10.443 4.997 -2.079 1.00 91.88 84 ILE A C 1
ATOM 696 O O . ILE A 1 84 ? 11.632 5.253 -2.253 1.00 91.88 84 ILE A O 1
ATOM 700 N N . HIS A 1 85 ? 10.010 4.459 -0.948 1.00 95.31 85 HIS A N 1
ATOM 701 C CA . HIS A 1 85 ? 10.877 4.099 0.164 1.00 95.31 85 HIS A CA 1
ATOM 702 C C . HIS A 1 85 ? 10.513 2.698 0.635 1.00 95.31 85 HIS A C 1
ATOM 704 O O . HIS A 1 85 ? 9.354 2.427 0.943 1.00 95.31 85 HIS A O 1
ATOM 710 N N . ALA A 1 86 ? 11.506 1.826 0.749 1.00 97.44 86 ALA A N 1
ATOM 711 C CA . ALA A 1 86 ? 11.363 0.509 1.352 1.00 97.44 86 ALA A CA 1
ATOM 712 C C . ALA A 1 86 ? 12.627 0.166 2.140 1.00 97.44 86 ALA A C 1
ATOM 714 O O . ALA A 1 86 ? 13.672 0.791 1.942 1.00 97.44 86 ALA A O 1
ATOM 715 N N . ARG A 1 87 ? 12.532 -0.822 3.032 1.00 97.94 87 ARG A N 1
ATOM 716 C CA . ARG A 1 87 ? 13.685 -1.277 3.809 1.00 97.94 87 ARG A CA 1
ATOM 717 C C . ARG A 1 87 ? 14.699 -2.003 2.922 1.00 97.94 87 ARG A C 1
ATOM 719 O O . ARG A 1 87 ? 14.321 -2.779 2.041 1.00 97.94 87 ARG A O 1
ATOM 726 N N . GLU A 1 88 ? 15.988 -1.761 3.154 1.00 97.44 88 GLU A N 1
ATOM 727 C CA . GLU A 1 88 ? 17.079 -2.236 2.289 1.00 97.44 88 GLU A CA 1
ATOM 728 C C . GLU A 1 88 ? 17.098 -3.764 2.153 1.00 97.44 88 GLU A C 1
ATOM 730 O O . GLU A 1 88 ? 17.297 -4.293 1.060 1.00 97.44 88 GLU A O 1
ATOM 735 N N . GLU A 1 89 ? 16.822 -4.483 3.239 1.00 97.50 89 GLU A N 1
ATOM 736 C CA . GLU A 1 89 ? 16.743 -5.940 3.265 1.00 97.50 89 GLU A CA 1
ATOM 737 C C . GLU A 1 89 ? 15.624 -6.487 2.375 1.00 97.50 89 GLU A C 1
ATOM 739 O O . GLU A 1 89 ? 15.797 -7.530 1.739 1.00 97.50 89 GLU A O 1
ATOM 744 N N . THR A 1 90 ? 14.500 -5.775 2.266 1.00 98.19 90 THR A N 1
ATOM 745 C CA . THR A 1 90 ? 13.415 -6.158 1.361 1.00 98.19 90 THR A CA 1
ATOM 746 C C . THR A 1 90 ? 13.783 -5.836 -0.074 1.00 98.19 90 THR A C 1
ATOM 748 O O . THR A 1 90 ? 13.598 -6.682 -0.947 1.00 98.19 90 THR A O 1
ATOM 751 N N . ILE A 1 91 ? 14.385 -4.671 -0.328 1.00 98.31 91 ILE A N 1
ATOM 752 C CA . ILE A 1 91 ? 14.817 -4.306 -1.681 1.00 98.31 91 ILE A CA 1
ATOM 753 C C . ILE A 1 91 ? 15.858 -5.305 -2.209 1.00 98.31 91 ILE A C 1
ATOM 755 O O . ILE A 1 91 ? 15.793 -5.721 -3.366 1.00 98.31 91 ILE A O 1
ATOM 759 N N . ALA A 1 92 ? 16.771 -5.776 -1.354 1.00 98.25 92 ALA A N 1
ATOM 760 C CA . ALA A 1 92 ? 17.786 -6.761 -1.718 1.00 98.25 92 ALA A CA 1
ATOM 761 C C . ALA A 1 92 ? 17.203 -8.074 -2.280 1.00 98.25 92 ALA A C 1
ATOM 763 O O . ALA A 1 92 ? 17.855 -8.712 -3.111 1.00 98.25 92 ALA A O 1
ATOM 764 N N . ARG A 1 93 ? 15.972 -8.457 -1.898 1.00 98.12 93 ARG A N 1
ATOM 765 C CA . ARG A 1 93 ? 15.273 -9.644 -2.433 1.00 98.12 93 ARG A CA 1
ATOM 766 C C . ARG A 1 93 ? 14.950 -9.527 -3.924 1.00 98.12 93 ARG A C 1
ATOM 768 O O . ARG A 1 93 ? 14.825 -10.543 -4.603 1.00 98.12 93 ARG A O 1
ATOM 775 N N . TYR A 1 94 ? 14.837 -8.302 -4.434 1.00 98.06 94 TYR A N 1
ATOM 776 C CA . TYR A 1 94 ? 14.457 -8.014 -5.817 1.00 98.06 94 TYR A CA 1
ATOM 777 C C . TYR A 1 94 ? 15.650 -7.725 -6.729 1.00 98.06 94 TYR A C 1
ATOM 779 O O . TYR A 1 94 ? 15.448 -7.487 -7.920 1.00 98.06 94 TYR A O 1
ATOM 787 N N . LYS A 1 95 ? 16.882 -7.789 -6.210 1.00 97.69 95 LYS A N 1
ATOM 788 C CA . LYS A 1 95 ? 18.092 -7.438 -6.958 1.00 97.69 95 LYS A CA 1
ATOM 789 C C . LYS A 1 95 ? 18.172 -8.165 -8.304 1.00 97.69 95 LYS A C 1
ATOM 791 O O . LYS A 1 95 ? 18.224 -9.395 -8.347 1.00 97.69 95 LYS A O 1
ATOM 796 N N . GLY A 1 96 ? 18.232 -7.419 -9.404 1.00 96.88 96 GLY A N 1
ATOM 797 C CA . GLY A 1 96 ? 18.368 -7.983 -10.751 1.00 96.88 96 GLY A CA 1
ATOM 798 C C . GLY A 1 96 ? 17.045 -8.394 -11.414 1.00 96.88 96 GLY A C 1
ATOM 799 O O . GLY A 1 96 ? 17.032 -8.746 -12.601 1.00 96.88 96 GLY A O 1
ATOM 800 N N . ARG A 1 97 ? 15.922 -8.390 -10.675 1.00 97.31 97 ARG A N 1
ATOM 801 C CA . ARG A 1 97 ? 14.612 -8.886 -11.146 1.00 97.31 97 ARG A CA 1
ATOM 802 C C . ARG A 1 97 ? 14.076 -8.085 -12.330 1.00 97.31 97 ARG A C 1
ATOM 804 O O . ARG A 1 97 ? 13.321 -8.630 -13.146 1.00 97.31 97 ARG A O 1
ATOM 811 N N . PHE A 1 98 ? 14.453 -6.812 -12.410 1.00 96.25 98 PHE A N 1
ATOM 812 C CA . PHE A 1 98 ? 13.903 -5.848 -13.357 1.00 96.25 98 PHE A CA 1
ATOM 813 C C . PHE A 1 98 ? 14.900 -5.409 -14.442 1.00 96.25 98 PHE A C 1
ATOM 815 O O . PHE A 1 98 ? 14.528 -4.635 -15.320 1.00 96.25 98 PHE A O 1
ATOM 822 N N . SER A 1 99 ? 16.101 -5.993 -14.481 1.00 96.25 99 SER A N 1
ATOM 823 C CA . SER A 1 99 ? 17.160 -5.744 -15.481 1.00 96.25 99 SER A CA 1
ATOM 824 C C . SER A 1 99 ? 16.725 -5.879 -16.946 1.00 96.25 99 SER A C 1
ATOM 826 O O . SER A 1 99 ? 17.275 -5.234 -17.844 1.00 96.25 99 SER A O 1
ATOM 828 N N . LYS A 1 100 ? 15.705 -6.704 -17.225 1.00 95.50 100 LYS A N 1
ATOM 829 C CA . LYS A 1 100 ? 15.137 -6.876 -18.576 1.00 95.50 100 LYS A CA 1
ATOM 830 C C . LYS A 1 100 ? 14.223 -5.723 -19.020 1.00 95.50 100 LYS A C 1
ATOM 832 O O . LYS A 1 100 ? 13.820 -5.701 -20.187 1.00 95.50 100 LYS A O 1
ATOM 837 N N . GLY A 1 101 ? 13.908 -4.789 -18.123 1.00 92.50 101 GLY A N 1
ATOM 838 C CA . GLY A 1 101 ? 13.135 -3.583 -18.401 1.00 92.50 101 GLY A CA 1
ATOM 839 C C . GLY A 1 101 ? 11.627 -3.780 -18.543 1.00 92.50 101 GLY A C 1
ATOM 840 O O . GLY A 1 101 ? 11.112 -4.902 -18.595 1.00 92.50 101 GLY A O 1
ATOM 841 N N . TRP A 1 102 ? 10.913 -2.656 -18.639 1.00 90.69 102 TRP A N 1
ATOM 842 C CA . TRP A 1 102 ? 9.447 -2.617 -18.666 1.00 90.69 102 TRP A CA 1
ATOM 843 C C . TRP A 1 102 ? 8.825 -3.280 -19.897 1.00 90.69 102 TRP A C 1
ATOM 845 O O . TRP A 1 102 ? 7.751 -3.858 -19.769 1.00 90.69 102 TRP A O 1
ATOM 855 N N . ASP A 1 103 ? 9.483 -3.259 -21.062 1.00 91.06 103 ASP A N 1
ATOM 856 C CA . ASP A 1 103 ? 8.968 -3.924 -22.270 1.00 91.06 103 ASP A CA 1
ATOM 857 C C . ASP A 1 103 ? 8.832 -5.438 -22.045 1.00 91.06 103 ASP A C 1
ATOM 859 O O . ASP A 1 103 ? 7.789 -6.029 -22.331 1.00 91.06 103 ASP A O 1
ATOM 863 N N . SER A 1 104 ? 9.868 -6.048 -21.460 1.00 94.31 104 SER A N 1
ATOM 864 C CA . SER A 1 104 ? 9.877 -7.473 -21.120 1.00 94.31 104 SER A CA 1
ATOM 865 C C . SER A 1 104 ? 8.900 -7.778 -19.985 1.00 94.31 104 SER A C 1
ATOM 867 O O . SER A 1 104 ? 8.124 -8.724 -20.079 1.00 94.31 104 SER A O 1
ATOM 869 N N . LEU A 1 105 ? 8.905 -6.959 -18.925 1.00 94.38 105 LEU A N 1
ATOM 870 C CA . LEU A 1 105 ? 8.031 -7.147 -17.762 1.00 94.38 105 LEU A CA 1
ATOM 871 C C . LEU A 1 105 ? 6.547 -7.061 -18.139 1.00 94.38 105 LEU A C 1
ATOM 873 O O . LEU A 1 105 ? 5.715 -7.793 -17.610 1.00 94.38 105 LEU A O 1
ATOM 877 N N . ARG A 1 106 ? 6.204 -6.161 -19.059 1.00 93.69 106 ARG A N 1
ATOM 878 C CA . ARG A 1 106 ? 4.843 -5.990 -19.559 1.00 93.69 106 ARG A CA 1
ATOM 879 C C . ARG A 1 106 ? 4.351 -7.220 -20.315 1.00 93.69 106 ARG A C 1
ATOM 881 O O . ARG A 1 106 ? 3.208 -7.620 -20.107 1.00 93.69 106 ARG A O 1
ATOM 888 N N . LEU A 1 107 ? 5.198 -7.809 -21.161 1.00 95.19 107 LEU A N 1
ATOM 889 C CA . LEU A 1 107 ? 4.875 -9.052 -21.862 1.00 95.19 107 LEU A CA 1
ATOM 890 C C . LEU A 1 107 ? 4.712 -10.210 -20.871 1.00 95.19 107 LEU A C 1
ATOM 892 O O . LEU A 1 107 ? 3.698 -10.895 -20.911 1.00 95.19 107 LEU A O 1
ATOM 896 N N . GLU A 1 108 ? 5.640 -10.344 -19.920 1.00 96.62 108 GLU A N 1
ATOM 897 C CA . GLU A 1 108 ? 5.579 -11.359 -18.860 1.00 96.62 108 GLU A CA 1
ATOM 898 C C . GLU A 1 108 ? 4.263 -11.271 -18.063 1.00 96.62 108 GLU A C 1
ATOM 900 O O . GLU A 1 108 ? 3.593 -12.275 -17.825 1.00 96.62 108 GLU A O 1
ATOM 905 N N . ARG A 1 109 ? 3.850 -10.055 -17.674 1.00 96.38 109 ARG A N 1
ATOM 906 C CA . ARG A 1 109 ? 2.581 -9.829 -16.963 1.00 96.38 109 ARG A CA 1
ATOM 907 C C . ARG A 1 109 ? 1.368 -10.166 -17.826 1.00 96.38 109 ARG A C 1
ATOM 909 O O . ARG A 1 109 ? 0.406 -10.719 -17.307 1.00 96.38 109 ARG A O 1
ATOM 916 N N . TYR A 1 110 ? 1.400 -9.827 -19.112 1.00 97.12 110 TYR A N 1
ATOM 917 C CA . TYR A 1 110 ? 0.318 -10.140 -20.043 1.00 97.12 110 TYR A CA 1
ATOM 918 C C . TYR A 1 110 ? 0.130 -11.651 -20.208 1.00 97.12 110 TYR A C 1
ATOM 920 O O . TYR A 1 110 ? -0.979 -12.143 -20.014 1.00 97.12 110 TYR A O 1
ATOM 928 N N . GLU A 1 111 ? 1.215 -12.379 -20.476 1.00 97.75 111 GLU A N 1
ATOM 929 C CA . GLU A 1 111 ? 1.211 -13.842 -20.596 1.00 97.75 111 GLU A CA 1
ATOM 930 C C . GLU A 1 111 ? 0.710 -14.497 -19.304 1.00 97.75 111 GLU A C 1
ATOM 932 O O . GLU A 1 111 ? -0.211 -15.309 -19.333 1.00 97.75 111 GLU A O 1
ATOM 937 N N . ARG A 1 112 ? 1.200 -14.048 -18.143 1.00 98.06 112 ARG A N 1
ATOM 938 C CA . ARG A 1 112 ? 0.730 -14.556 -16.848 1.00 98.06 112 ARG A CA 1
ATOM 939 C C . ARG A 1 112 ? -0.761 -14.297 -16.608 1.00 98.06 112 ARG A C 1
ATOM 941 O O . ARG A 1 112 ? -1.445 -15.154 -16.056 1.00 98.06 112 ARG A O 1
ATOM 948 N N . MET A 1 113 ? -1.281 -13.125 -16.977 1.00 98.12 113 MET A N 1
ATOM 949 C CA . MET A 1 113 ? -2.708 -12.822 -16.811 1.00 98.12 113 MET A CA 1
ATOM 950 C C . MET A 1 113 ? -3.600 -13.658 -17.740 1.00 98.12 113 MET A C 1
ATOM 952 O O . MET A 1 113 ? -4.734 -13.955 -17.361 1.00 98.12 113 MET A O 1
ATOM 956 N N . LEU A 1 114 ? -3.102 -14.055 -18.918 1.00 97.62 114 LEU A N 1
ATOM 957 C CA . LEU A 1 114 ? -3.767 -15.037 -19.779 1.00 97.62 114 LEU A CA 1
ATOM 958 C C . LEU A 1 114 ? -3.780 -16.421 -19.121 1.00 97.62 114 LEU A C 1
ATOM 960 O O . LEU A 1 114 ? -4.843 -17.028 -19.011 1.00 97.62 114 LEU A O 1
ATOM 964 N N . ASP A 1 115 ? -2.635 -16.881 -18.610 1.00 97.88 115 ASP A N 1
ATOM 965 C CA . ASP A 1 115 ? -2.516 -18.181 -17.934 1.00 97.88 115 ASP A CA 1
ATOM 966 C C . ASP A 1 115 ? -3.416 -18.282 -16.690 1.00 97.88 115 ASP A C 1
ATOM 968 O O . ASP A 1 115 ? -3.956 -19.344 -16.382 1.00 97.88 115 ASP A O 1
ATOM 972 N N . MET A 1 116 ? -3.607 -17.167 -15.979 1.00 98.06 116 MET A N 1
ATOM 973 C CA . MET A 1 116 ? -4.497 -17.071 -14.817 1.00 98.06 116 MET A CA 1
ATOM 974 C C . MET A 1 116 ? -5.986 -16.946 -15.184 1.00 98.06 116 MET A C 1
ATOM 976 O O . MET A 1 116 ? -6.828 -16.977 -14.288 1.00 98.06 116 MET A O 1
ATOM 980 N N . GLY A 1 117 ? -6.328 -16.761 -16.464 1.00 97.62 117 GLY A N 1
ATOM 981 C CA . GLY A 1 117 ? -7.706 -16.531 -16.913 1.00 97.62 117 GLY A CA 1
ATOM 982 C C . GLY A 1 117 ? -8.280 -15.162 -16.528 1.00 97.62 117 GLY A C 1
ATOM 983 O O . GLY A 1 117 ? -9.494 -14.977 -16.566 1.00 97.62 117 GLY A O 1
ATOM 984 N N . ILE A 1 118 ? -7.425 -14.203 -16.149 1.00 97.38 118 ILE A N 1
ATOM 985 C CA . ILE A 1 118 ? -7.824 -12.811 -15.883 1.00 97.38 118 ILE A CA 1
ATOM 986 C C . ILE A 1 118 ? -8.130 -12.094 -17.202 1.00 97.38 118 ILE A C 1
ATOM 988 O O . ILE A 1 118 ? -9.069 -11.303 -17.279 1.00 97.38 118 ILE A O 1
ATOM 992 N N . LEU A 1 119 ? -7.327 -12.360 -18.237 1.00 97.44 119 LEU A N 1
ATOM 993 C CA . LEU A 1 119 ? -7.536 -11.840 -19.586 1.00 97.44 119 LEU A CA 1
ATOM 994 C C . LEU A 1 119 ? -8.080 -12.929 -20.508 1.00 97.44 119 LEU A C 1
ATOM 996 O O . LEU A 1 119 ? -7.730 -14.102 -20.384 1.00 97.44 119 LEU A O 1
ATOM 1000 N N . LEU A 1 120 ? -8.894 -12.513 -21.475 1.00 96.81 120 LEU A N 1
ATOM 1001 C CA . LEU A 1 120 ? -9.358 -13.383 -22.549 1.00 96.81 120 LEU A CA 1
ATOM 1002 C C . LEU A 1 120 ? -8.296 -13.466 -23.666 1.00 96.81 120 LEU A C 1
ATOM 1004 O O . LEU A 1 120 ? -7.705 -12.432 -23.995 1.00 96.81 120 LEU A O 1
ATOM 1008 N N . PRO A 1 121 ? -8.053 -14.642 -24.281 1.00 95.19 121 PRO A N 1
ATOM 1009 C CA . PRO A 1 121 ? -7.039 -14.812 -25.332 1.00 95.19 121 PRO A CA 1
ATOM 1010 C C . PRO A 1 121 ? -7.180 -13.867 -26.533 1.00 95.19 121 PRO A C 1
ATOM 1012 O O . PRO A 1 121 ? -6.191 -13.519 -27.173 1.00 95.19 121 PRO A O 1
ATOM 1015 N N . GLU A 1 122 ? -8.399 -13.433 -26.848 1.00 96.62 122 GLU A N 1
ATOM 1016 C CA . GLU A 1 122 ? -8.688 -12.480 -27.920 1.00 96.62 122 GLU A CA 1
ATOM 1017 C C . GLU A 1 122 ? -8.317 -11.025 -27.580 1.00 96.62 122 GLU A C 1
ATOM 1019 O O . GLU A 1 122 ? -8.276 -10.172 -28.470 1.00 96.62 122 GLU A O 1
ATOM 1024 N N . TRP A 1 123 ? -8.043 -10.708 -26.311 1.00 97.06 123 TRP A N 1
ATOM 1025 C CA . TRP A 1 123 ? -7.669 -9.360 -25.891 1.00 97.06 123 TRP A CA 1
ATOM 1026 C C . TRP A 1 123 ? -6.182 -9.137 -26.100 1.00 97.06 123 TRP A C 1
ATOM 1028 O O . TRP A 1 123 ? -5.349 -9.555 -25.299 1.00 97.06 123 TRP A O 1
ATOM 1038 N N . SER A 1 124 ? -5.838 -8.441 -27.180 1.00 95.00 124 SER A N 1
ATOM 1039 C CA . SER A 1 124 ? -4.453 -8.081 -27.474 1.00 95.00 124 SER A CA 1
ATOM 1040 C C . SER A 1 124 ? -3.870 -7.118 -26.441 1.00 95.00 124 SER A C 1
ATOM 1042 O O . SER A 1 124 ? -4.524 -6.171 -25.996 1.00 95.00 124 SER A O 1
ATOM 1044 N N . LEU A 1 125 ? -2.590 -7.316 -26.128 1.00 93.81 125 LEU A N 1
ATOM 1045 C CA . LEU A 1 125 ? -1.804 -6.357 -25.366 1.00 93.81 125 LEU A CA 1
ATOM 1046 C C . LEU A 1 125 ? -1.830 -4.990 -26.070 1.00 93.81 125 LEU A C 1
ATOM 1048 O O . LEU A 1 125 ? -1.532 -4.890 -27.261 1.00 93.81 125 LEU A O 1
ATOM 1052 N N . SER A 1 126 ? -2.171 -3.927 -25.337 1.00 90.88 126 SER A N 1
ATOM 1053 C CA . SER A 1 126 ? -2.227 -2.574 -25.903 1.00 90.88 126 SER A CA 1
ATOM 1054 C C . SER A 1 126 ? -0.857 -2.130 -26.457 1.00 90.88 126 SER A C 1
ATOM 1056 O O . SER A 1 126 ? 0.173 -2.752 -26.180 1.00 90.88 126 SER A O 1
ATOM 1058 N N . PRO A 1 127 ? -0.762 -1.050 -27.237 1.00 87.38 127 PRO A N 1
ATOM 1059 C CA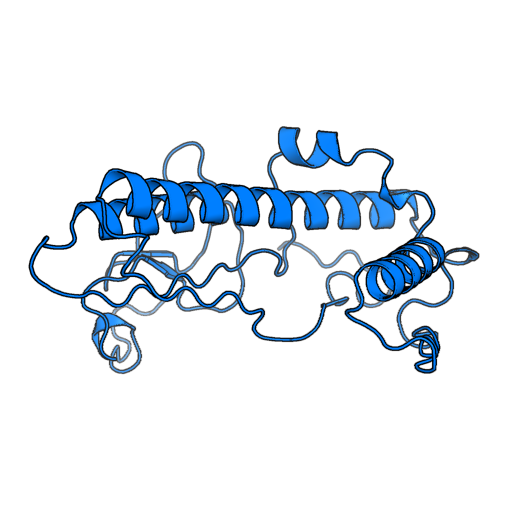 . PRO A 1 127 ? 0.536 -0.449 -27.527 1.00 87.38 127 PRO A CA 1
ATOM 1060 C C . PRO A 1 127 ? 1.216 0.043 -26.236 1.00 87.38 127 PRO A C 1
ATOM 1062 O O . PRO A 1 127 ? 0.537 0.473 -25.305 1.00 87.38 127 PRO A O 1
ATOM 1065 N N . GLY A 1 128 ? 2.548 -0.029 -26.165 1.00 78.62 128 GLY A N 1
ATOM 1066 C CA . GLY A 1 128 ? 3.305 0.587 -25.067 1.00 78.62 128 GLY A CA 1
ATOM 1067 C C . GLY A 1 128 ? 3.233 2.120 -25.114 1.00 78.62 128 GLY A C 1
ATOM 1068 O O . GLY A 1 128 ? 2.991 2.696 -26.179 1.00 78.62 128 GLY A O 1
ATOM 1069 N N . ASP A 1 129 ? 3.463 2.790 -23.979 1.00 74.19 129 ASP A N 1
ATOM 1070 C CA . ASP A 1 129 ? 3.480 4.258 -23.926 1.00 74.19 129 ASP A CA 1
ATOM 1071 C C . ASP A 1 129 ? 4.798 4.821 -24.479 1.00 74.19 129 ASP A C 1
ATOM 1073 O O . ASP A 1 129 ? 5.750 5.146 -23.766 1.00 74.19 129 ASP A O 1
ATOM 1077 N N . ILE A 1 130 ? 4.842 4.940 -25.804 1.00 67.31 130 ILE A N 1
ATOM 1078 C CA . ILE A 1 130 ? 5.979 5.519 -26.523 1.00 67.31 130 ILE A CA 1
ATOM 1079 C C . ILE A 1 130 ? 6.160 7.020 -26.261 1.00 67.31 130 ILE A C 1
ATOM 1081 O O . ILE A 1 130 ? 7.215 7.555 -26.587 1.00 67.31 130 ILE A O 1
ATOM 1085 N N . ARG A 1 131 ? 5.134 7.715 -25.744 1.00 67.56 131 ARG A N 1
ATOM 1086 C CA . ARG A 1 131 ? 5.161 9.172 -25.553 1.00 67.56 131 ARG A CA 1
ATOM 1087 C C . ARG A 1 131 ? 5.795 9.559 -24.226 1.00 67.56 131 ARG A C 1
ATOM 1089 O O . ARG A 1 131 ? 6.416 10.615 -24.166 1.00 67.56 131 ARG A O 1
ATOM 1096 N N . LYS A 1 132 ? 5.630 8.728 -23.196 1.00 72.50 132 LYS A N 1
ATOM 1097 C CA . LYS A 1 132 ? 6.220 8.959 -21.877 1.00 72.50 132 LYS A CA 1
ATOM 1098 C C . LYS A 1 132 ? 7.568 8.265 -21.706 1.00 72.50 132 LYS A C 1
ATOM 1100 O O . LYS A 1 132 ? 8.589 8.936 -21.617 1.00 72.50 132 LYS A O 1
ATOM 1105 N N . SER A 1 133 ? 7.577 6.934 -21.671 1.00 76.94 133 SER A N 1
ATOM 1106 C CA . SER A 1 133 ? 8.761 6.160 -21.264 1.00 76.94 133 SER A CA 1
ATOM 1107 C C . SER A 1 133 ? 9.619 5.710 -22.448 1.00 76.94 133 SER A C 1
ATOM 1109 O O . SER A 1 133 ? 10.820 5.489 -22.300 1.00 76.94 133 SER A O 1
ATOM 1111 N N . GLY A 1 134 ? 9.020 5.578 -23.638 1.00 83.69 134 GLY A N 1
ATOM 1112 C CA . GLY A 1 134 ? 9.703 5.008 -24.799 1.00 83.69 134 GLY A CA 1
ATOM 1113 C C . GLY A 1 134 ? 10.093 3.531 -24.594 1.00 83.69 134 GLY A C 1
ATOM 1114 O O . GLY A 1 134 ? 9.721 2.908 -23.597 1.00 83.69 134 GLY A O 1
ATOM 1115 N N . PRO A 1 135 ? 10.819 2.922 -25.547 1.00 88.00 135 PRO A N 1
ATOM 1116 C CA . PRO A 1 135 ? 11.276 1.543 -25.403 1.00 88.00 135 PRO A CA 1
ATOM 1117 C C . PRO A 1 135 ? 12.457 1.441 -24.428 1.00 88.00 135 PRO A C 1
ATOM 1119 O O . PRO A 1 135 ? 13.381 2.256 -24.467 1.00 88.00 135 PRO A O 1
ATOM 1122 N N . TRP A 1 136 ? 12.504 0.368 -23.637 1.00 89.75 136 TRP A N 1
ATOM 1123 C CA . TRP A 1 136 ? 13.567 0.101 -22.658 1.00 89.75 136 TRP A CA 1
ATOM 1124 C C . TRP A 1 136 ? 14.967 0.192 -23.268 1.00 89.75 136 TRP A C 1
ATOM 1126 O O . TRP A 1 136 ? 15.906 0.705 -22.660 1.00 89.75 136 TRP A O 1
ATOM 1136 N N . LYS A 1 137 ? 15.122 -0.261 -24.517 1.00 91.81 137 LYS A N 1
ATOM 1137 C CA . LYS A 1 137 ? 16.406 -0.246 -25.230 1.00 91.81 137 LYS A CA 1
ATOM 1138 C C . LYS A 1 137 ? 17.071 1.137 -25.216 1.00 91.81 137 LYS A C 1
ATOM 1140 O O . LYS A 1 137 ? 18.288 1.208 -25.031 1.00 91.81 137 LYS A O 1
ATOM 1145 N N . VAL A 1 138 ? 16.295 2.213 -25.361 1.00 89.69 138 VAL A N 1
ATOM 1146 C CA . VAL A 1 138 ? 16.804 3.598 -25.413 1.00 89.69 138 VAL A CA 1
ATOM 1147 C C . VAL A 1 138 ? 16.680 4.344 -24.084 1.00 89.69 138 VAL A C 1
ATOM 1149 O O . VAL A 1 138 ? 17.065 5.506 -24.016 1.00 89.69 138 VAL A O 1
ATOM 1152 N N . ALA A 1 139 ? 16.193 3.683 -23.030 1.00 87.69 139 ALA A N 1
ATOM 1153 C CA . ALA A 1 139 ? 16.115 4.258 -21.694 1.00 87.69 139 ALA A CA 1
ATOM 1154 C C . ALA A 1 139 ? 17.495 4.706 -21.195 1.00 87.69 139 ALA A C 1
ATOM 1156 O O . ALA A 1 139 ? 18.487 3.968 -21.326 1.00 87.69 139 ALA A O 1
ATOM 1157 N N . LEU A 1 140 ? 17.532 5.903 -20.609 1.00 87.50 140 LEU A N 1
ATOM 1158 C CA . LEU A 1 140 ? 18.674 6.434 -19.871 1.00 87.50 140 LEU A CA 1
ATOM 1159 C C . LEU A 1 140 ? 18.682 5.852 -18.450 1.00 87.50 140 LEU A C 1
ATOM 1161 O O . LEU A 1 140 ? 17.647 5.420 -17.958 1.00 87.50 140 LEU A O 1
ATOM 1165 N N . HIS A 1 141 ? 19.851 5.829 -17.803 1.00 90.50 141 HIS A N 1
ATOM 1166 C CA . HIS A 1 141 ? 20.008 5.414 -16.399 1.00 90.50 141 HIS A CA 1
ATOM 1167 C C . HIS A 1 141 ? 19.330 4.074 -16.041 1.00 90.50 141 HIS A C 1
ATOM 1169 O O . HIS A 1 141 ? 18.651 3.968 -15.026 1.00 90.50 141 HIS A O 1
ATOM 1175 N N . LYS A 1 142 ? 19.528 3.031 -16.860 1.00 92.06 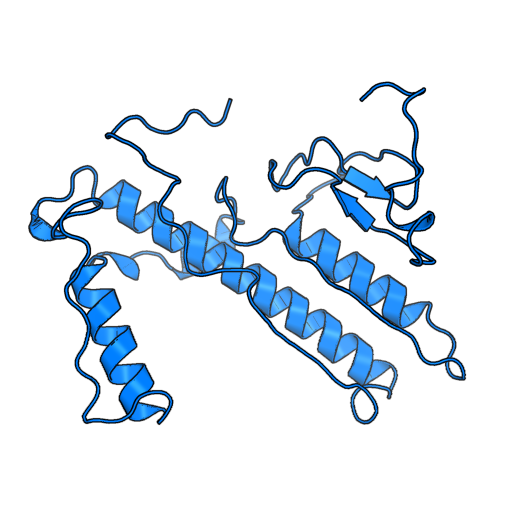142 LYS A N 1
ATOM 1176 C CA . LYS A 1 142 ? 18.887 1.714 -16.669 1.00 92.06 142 LYS A CA 1
ATOM 1177 C C . LYS A 1 142 ? 19.075 1.131 -15.263 1.00 92.06 142 LYS A C 1
ATOM 1179 O O . LYS A 1 142 ? 18.117 0.601 -14.719 1.00 92.06 142 LYS A O 1
ATOM 1184 N N . ASP A 1 143 ? 20.257 1.286 -14.669 1.00 93.50 143 ASP A N 1
ATOM 1185 C CA . ASP A 1 143 ? 20.535 0.806 -13.308 1.00 93.50 143 ASP A CA 1
ATOM 1186 C C . ASP A 1 143 ? 19.648 1.504 -12.262 1.00 93.50 143 ASP A C 1
ATOM 1188 O O . ASP A 1 143 ? 19.182 0.882 -11.311 1.00 93.50 143 ASP A O 1
ATOM 1192 N N . TRP A 1 144 ? 19.374 2.798 -12.456 1.00 91.88 144 TRP A N 1
ATOM 1193 C CA . TRP A 1 144 ? 18.462 3.557 -11.605 1.00 91.88 144 TRP A CA 1
ATOM 1194 C C . TRP A 1 144 ? 17.006 3.135 -11.823 1.00 91.88 144 TRP A C 1
ATOM 1196 O O . TRP A 1 144 ? 16.284 2.923 -10.857 1.00 91.88 144 TRP A O 1
ATOM 1206 N N . GLU A 1 145 ? 16.577 2.975 -13.075 1.00 91.50 145 GLU A N 1
ATOM 1207 C CA . GLU A 1 145 ? 15.224 2.515 -13.421 1.00 91.50 145 GLU A CA 1
ATOM 1208 C C . GLU A 1 145 ? 14.933 1.108 -12.878 1.00 91.50 145 GLU A C 1
ATOM 1210 O O . GLU A 1 145 ? 13.852 0.848 -12.346 1.00 91.50 145 GLU A O 1
ATOM 1215 N N . GLU A 1 146 ? 15.914 0.207 -12.968 1.00 94.06 146 GLU A N 1
ATOM 1216 C CA . GLU A 1 146 ? 15.859 -1.112 -12.345 1.00 94.06 146 GLU A CA 1
ATOM 1217 C C . GLU A 1 146 ? 15.723 -0.981 -10.829 1.00 94.06 146 GLU A C 1
ATOM 1219 O O . GLU A 1 146 ? 14.760 -1.502 -10.264 1.00 94.06 146 GLU A O 1
ATOM 1224 N N . ARG A 1 147 ? 16.618 -0.223 -10.181 1.00 95.44 147 ARG A N 1
ATOM 1225 C CA . ARG A 1 147 ? 16.569 -0.009 -8.732 1.00 95.44 147 ARG A CA 1
ATOM 1226 C C . ARG A 1 147 ? 15.239 0.596 -8.287 1.00 95.44 147 ARG A C 1
ATOM 1228 O O . ARG A 1 147 ? 14.694 0.175 -7.273 1.00 95.44 147 ARG A O 1
ATOM 1235 N N . ARG A 1 148 ? 14.679 1.533 -9.052 1.00 94.12 148 ARG A N 1
ATOM 1236 C CA . ARG A 1 148 ? 13.370 2.137 -8.780 1.00 94.12 148 ARG A CA 1
ATOM 1237 C C . ARG A 1 148 ? 12.279 1.067 -8.720 1.00 94.12 148 ARG A C 1
ATOM 1239 O O . ARG A 1 148 ? 11.487 1.029 -7.784 1.00 94.12 148 ARG A O 1
ATOM 1246 N N . MET A 1 149 ? 12.271 0.147 -9.681 1.00 95.69 149 MET A N 1
ATOM 1247 C CA . MET A 1 149 ? 11.299 -0.945 -9.706 1.00 95.69 149 MET A CA 1
ATOM 1248 C C . MET A 1 149 ? 11.542 -1.987 -8.599 1.00 95.69 149 MET A C 1
ATOM 1250 O O . MET A 1 149 ? 10.580 -2.546 -8.074 1.00 95.69 149 MET A O 1
ATOM 1254 N N . GLU A 1 150 ? 12.797 -2.224 -8.201 1.00 97.75 150 GLU A N 1
ATOM 1255 C CA . GLU A 1 150 ? 13.133 -3.050 -7.028 1.00 97.75 150 GLU A CA 1
ATOM 1256 C C . GLU A 1 150 ? 12.560 -2.456 -5.739 1.00 97.75 150 GLU A C 1
ATOM 1258 O O . GLU A 1 150 ? 11.945 -3.177 -4.953 1.00 97.75 150 GLU A O 1
ATOM 1263 N N . VAL A 1 151 ? 12.712 -1.142 -5.539 1.00 97.88 151 VAL A N 1
ATOM 1264 C CA . VAL A 1 151 ? 12.158 -0.443 -4.372 1.00 97.88 151 VAL A CA 1
ATOM 1265 C C . VAL A 1 151 ? 10.632 -0.469 -4.404 1.00 97.88 151 VAL A C 1
ATOM 1267 O O . VAL A 1 151 ? 10.009 -0.803 -3.401 1.00 97.88 151 VAL A O 1
ATOM 1270 N N . TYR A 1 152 ? 10.018 -0.211 -5.559 1.00 96.88 152 TYR A N 1
ATOM 1271 C CA . TYR A 1 152 ? 8.566 -0.303 -5.725 1.00 96.88 152 TYR A CA 1
ATOM 1272 C C . TYR A 1 152 ? 8.029 -1.705 -5.389 1.00 96.88 152 TYR A C 1
ATOM 1274 O O . TYR A 1 152 ? 7.039 -1.844 -4.670 1.00 96.88 152 TYR A O 1
ATOM 1282 N N . ALA A 1 153 ? 8.695 -2.762 -5.866 1.00 98.00 153 ALA A N 1
ATOM 1283 C CA . ALA A 1 153 ? 8.322 -4.137 -5.542 1.00 98.00 153 ALA A CA 1
ATOM 1284 C C . ALA A 1 153 ? 8.465 -4.429 -4.041 1.00 98.00 153 ALA A C 1
ATOM 1286 O O . ALA A 1 153 ? 7.588 -5.059 -3.457 1.00 98.00 153 ALA A O 1
ATOM 1287 N N . ALA A 1 154 ? 9.515 -3.906 -3.407 1.00 98.56 154 ALA A N 1
ATOM 1288 C CA . ALA A 1 154 ? 9.714 -4.012 -1.969 1.00 98.56 154 ALA A CA 1
ATOM 1289 C C . ALA A 1 154 ? 8.622 -3.300 -1.152 1.00 98.56 154 ALA A C 1
ATOM 1291 O O . ALA A 1 154 ? 8.202 -3.818 -0.122 1.00 98.56 154 ALA A O 1
ATOM 1292 N N . MET A 1 155 ? 8.110 -2.154 -1.610 1.00 98.44 155 MET A N 1
ATOM 1293 C CA . MET A 1 155 ? 6.977 -1.482 -0.958 1.00 98.44 155 MET A CA 1
ATOM 1294 C C . MET A 1 155 ? 5.707 -2.335 -0.990 1.00 98.44 155 MET A C 1
ATOM 1296 O O . MET A 1 155 ? 5.008 -2.429 0.017 1.00 98.44 155 MET A O 1
ATOM 1300 N N . ILE A 1 156 ? 5.423 -2.971 -2.133 1.00 98.38 156 ILE A N 1
ATOM 1301 C CA . ILE A 1 156 ? 4.287 -3.895 -2.269 1.00 98.38 156 ILE A CA 1
ATOM 1302 C C . ILE A 1 156 ? 4.479 -5.119 -1.369 1.00 98.38 156 ILE A C 1
ATOM 1304 O O . ILE A 1 156 ? 3.524 -5.556 -0.743 1.00 98.38 156 ILE A O 1
ATOM 1308 N N . ASP A 1 157 ? 5.701 -5.641 -1.262 1.00 98.69 157 ASP A N 1
ATOM 1309 C CA . ASP A 1 157 ? 6.037 -6.759 -0.372 1.00 98.69 157 ASP A CA 1
ATOM 1310 C C . ASP A 1 157 ? 5.754 -6.416 1.103 1.00 98.69 157 ASP A C 1
ATOM 1312 O O . ASP A 1 157 ? 5.131 -7.196 1.814 1.00 98.69 157 ASP A O 1
ATOM 1316 N N . HIS A 1 158 ? 6.133 -5.219 1.564 1.00 98.50 158 HIS A N 1
ATOM 1317 C CA . HIS A 1 158 ? 5.785 -4.765 2.917 1.00 98.50 158 HIS A CA 1
ATOM 1318 C C . HIS A 1 158 ? 4.274 -4.596 3.122 1.00 98.50 158 HIS A C 1
ATOM 1320 O O . HIS A 1 158 ? 3.766 -4.932 4.191 1.00 98.50 158 HIS A O 1
ATOM 1326 N N . LEU A 1 159 ? 3.554 -4.093 2.115 1.00 98.50 159 LEU A N 1
ATOM 1327 C CA . LEU A 1 159 ? 2.094 -3.996 2.164 1.00 98.50 159 LEU A CA 1
ATOM 1328 C C . LEU A 1 159 ? 1.460 -5.389 2.281 1.00 98.50 159 LEU A C 1
ATOM 1330 O O . LEU A 1 159 ? 0.606 -5.593 3.137 1.00 98.50 159 LEU A O 1
ATOM 1334 N N . ASP A 1 160 ? 1.898 -6.349 1.466 1.00 98.75 160 ASP A N 1
ATOM 1335 C CA . ASP A 1 160 ? 1.391 -7.727 1.471 1.00 98.75 160 ASP A CA 1
ATOM 1336 C C . ASP A 1 160 ? 1.654 -8.432 2.812 1.00 98.75 160 ASP A C 1
ATOM 1338 O O . ASP A 1 160 ? 0.749 -9.038 3.386 1.00 98.75 160 ASP A O 1
ATOM 1342 N N . GLN A 1 161 ? 2.852 -8.263 3.382 1.00 98.75 161 GLN A N 1
ATOM 1343 C CA . GLN A 1 161 ? 3.162 -8.738 4.734 1.00 98.75 161 GLN A CA 1
ATOM 1344 C C . GLN A 1 161 ? 2.215 -8.133 5.784 1.00 98.75 161 GLN A C 1
ATOM 1346 O O . GLN A 1 161 ? 1.708 -8.855 6.643 1.00 98.75 161 GLN A O 1
ATOM 1351 N N . GLY A 1 162 ? 1.934 -6.830 5.692 1.00 98.69 162 GLY A N 1
ATOM 1352 C CA . GLY A 1 162 ? 0.985 -6.136 6.562 1.00 98.69 162 GLY A CA 1
ATOM 1353 C C . GLY A 1 162 ? -0.449 -6.658 6.437 1.00 98.69 162 GLY A C 1
ATOM 1354 O O . GLY A 1 162 ? -1.116 -6.900 7.444 1.00 98.69 162 GLY A O 1
ATOM 1355 N N . VAL A 1 163 ? -0.907 -6.925 5.210 1.00 98.75 163 VAL A N 1
ATOM 1356 C CA . VAL A 1 163 ? -2.195 -7.593 4.959 1.00 98.75 163 VAL A CA 1
ATOM 1357 C C . VAL A 1 163 ? -2.215 -8.974 5.614 1.00 98.75 163 VAL A C 1
ATOM 1359 O O . VAL A 1 163 ? -3.193 -9.315 6.278 1.00 98.75 163 VAL A O 1
ATOM 1362 N N . GLY A 1 164 ? -1.125 -9.738 5.502 1.00 98.75 164 GLY A N 1
ATOM 1363 C CA . GLY A 1 164 ? -0.961 -11.018 6.189 1.00 98.75 164 GLY A CA 1
ATOM 1364 C C . GLY A 1 164 ? -1.122 -10.903 7.709 1.00 98.75 164 GLY A C 1
ATOM 1365 O O . GLY A 1 164 ? -1.870 -11.678 8.298 1.00 98.75 164 GLY A O 1
ATOM 1366 N N . GLN A 1 165 ? -0.502 -9.899 8.339 1.00 98.88 165 GLN A N 1
ATOM 1367 C CA . GLN A 1 165 ? -0.634 -9.645 9.781 1.00 98.88 165 GLN A CA 1
ATOM 1368 C C . GLN A 1 165 ? -2.077 -9.314 10.193 1.00 98.88 165 GLN A C 1
ATOM 1370 O O . GLN A 1 165 ? -2.558 -9.791 11.221 1.00 98.88 165 GLN A O 1
ATOM 1375 N N . ILE A 1 166 ? -2.784 -8.517 9.388 1.00 98.75 166 ILE A N 1
ATOM 1376 C CA . ILE A 1 166 ? -4.188 -8.150 9.627 1.00 98.75 166 ILE A CA 1
ATOM 1377 C C 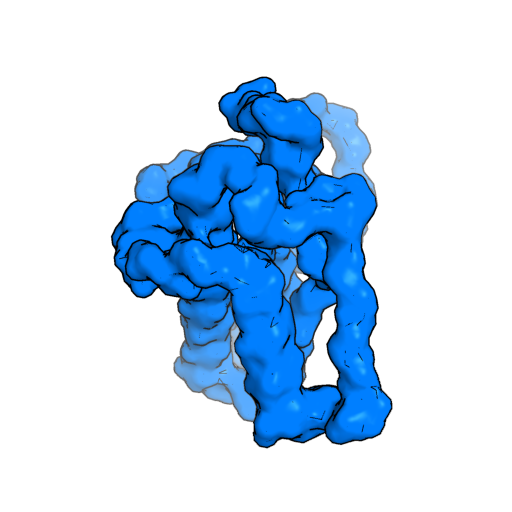. ILE A 1 166 ? -5.090 -9.385 9.536 1.00 98.75 166 ILE A C 1
ATOM 1379 O O . ILE A 1 166 ? -5.914 -9.613 10.423 1.00 98.75 166 ILE A O 1
ATOM 1383 N N . VAL A 1 167 ? -4.923 -10.200 8.490 1.00 98.69 167 VAL A N 1
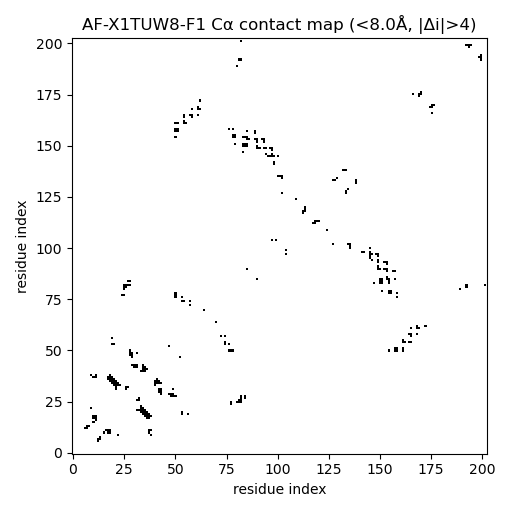ATOM 1384 C CA . VAL A 1 167 ? -5.675 -11.451 8.319 1.00 98.69 167 VAL A CA 1
ATOM 1385 C C . VAL A 1 167 ? -5.391 -12.405 9.480 1.00 98.69 167 VAL A C 1
ATOM 1387 O O . VAL A 1 167 ? -6.330 -12.909 10.092 1.00 98.69 167 VAL A O 1
ATOM 1390 N N . GLU A 1 168 ? -4.126 -12.574 9.865 1.00 98.75 168 GLU A N 1
ATOM 1391 C CA . GLU A 1 168 ? -3.740 -13.413 11.003 1.00 98.75 168 GLU A CA 1
ATOM 1392 C C . GLU A 1 168 ? -4.352 -12.910 12.325 1.00 98.75 168 GLU A C 1
ATOM 1394 O O . GLU A 1 168 ? -4.776 -13.707 13.166 1.00 98.75 168 GLU A O 1
ATOM 1399 N N . ALA A 1 169 ? -4.449 -11.593 12.528 1.00 98.44 169 ALA A N 1
ATOM 1400 C CA . ALA A 1 169 ? -5.109 -11.023 13.701 1.00 98.44 169 ALA A CA 1
ATOM 1401 C C . ALA A 1 169 ? -6.615 -11.344 13.729 1.00 98.44 169 ALA A C 1
ATOM 1403 O O . ALA A 1 169 ? -7.145 -11.698 14.787 1.00 98.44 169 ALA A O 1
ATOM 1404 N N . LEU A 1 170 ? -7.298 -11.282 12.577 1.00 97.88 170 LEU A N 1
ATOM 1405 C CA . LEU A 1 170 ? -8.701 -11.696 12.442 1.00 97.88 170 LEU A CA 1
ATOM 1406 C C . LEU A 1 170 ? -8.884 -13.193 12.722 1.00 97.88 170 LEU A C 1
ATOM 1408 O O . LEU A 1 170 ? -9.832 -13.576 13.412 1.00 97.88 170 LEU A O 1
ATOM 1412 N N . GLU A 1 171 ? -7.983 -14.037 12.215 1.00 97.94 171 GLU A N 1
ATOM 1413 C CA . GLU A 1 171 ? -7.986 -15.486 12.451 1.00 97.94 171 GLU A CA 1
ATOM 1414 C C . GLU A 1 171 ? -7.797 -15.813 13.930 1.00 97.94 171 GLU A C 1
ATOM 1416 O O . GLU A 1 171 ? -8.614 -16.525 14.514 1.00 97.94 171 GLU A O 1
ATOM 1421 N N . LYS A 1 172 ? -6.765 -15.245 14.568 1.00 97.56 172 LYS A N 1
ATOM 1422 C CA . LYS A 1 172 ? -6.471 -15.453 15.996 1.00 97.56 172 LYS A CA 1
ATOM 1423 C C . LYS A 1 172 ? -7.616 -15.012 16.897 1.00 97.56 172 LYS A C 1
ATOM 1425 O O . LYS A 1 172 ? -7.832 -15.611 17.949 1.00 97.56 172 LYS A O 1
ATOM 1430 N N . LYS A 1 173 ? -8.351 -13.976 16.492 1.00 95.25 173 LYS A N 1
ATOM 1431 C CA . LYS A 1 1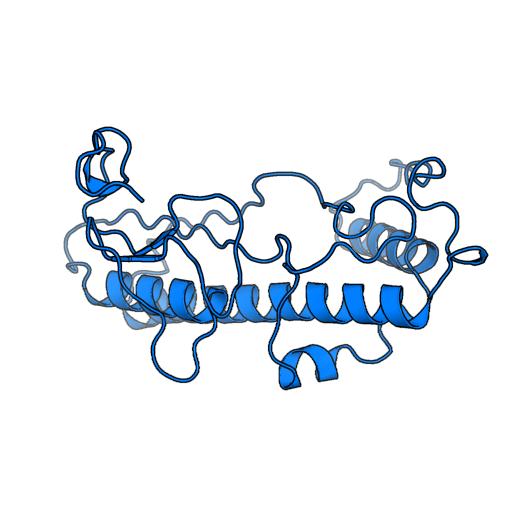73 ? -9.536 -13.501 17.209 1.00 95.25 173 LYS A CA 1
ATOM 1432 C C . LYS A 1 173 ? -10.790 -14.343 16.934 1.00 95.25 173 LYS A C 1
ATOM 1434 O O . LYS A 1 173 ? -11.779 -14.221 17.650 1.00 95.25 173 LYS A O 1
ATOM 1439 N N . GLY A 1 174 ? -10.752 -15.214 15.925 1.00 95.62 174 GLY A N 1
ATOM 1440 C CA . GLY A 1 174 ? -11.882 -16.045 15.514 1.00 95.62 174 GLY A CA 1
ATOM 1441 C C . GLY A 1 174 ? -12.937 -15.292 14.701 1.00 95.62 174 GLY A C 1
ATOM 1442 O O . GLY A 1 174 ? -14.084 -15.727 14.645 1.00 95.62 174 GLY A O 1
ATOM 1443 N N . ASN A 1 175 ? -12.580 -14.158 14.088 1.00 94.75 175 ASN A N 1
ATOM 1444 C CA . ASN A 1 175 ? -13.509 -13.326 13.321 1.00 94.75 175 ASN A CA 1
ATOM 1445 C C . ASN A 1 175 ? -13.352 -13.442 11.797 1.00 94.75 175 ASN A C 1
ATOM 1447 O O . ASN A 1 175 ? -14.243 -12.967 11.092 1.00 94.75 175 ASN A O 1
ATOM 1451 N N . LEU A 1 176 ? -12.282 -14.065 11.278 1.00 97.12 176 LEU A N 1
ATOM 1452 C CA . LEU A 1 176 ? -12.016 -14.102 9.830 1.00 97.12 176 LEU A CA 1
ATOM 1453 C C . LEU A 1 176 ? -13.204 -14.646 9.016 1.00 97.12 176 LEU A C 1
ATOM 1455 O O . LEU A 1 176 ? -13.638 -13.995 8.072 1.00 97.12 176 LEU A O 1
ATOM 1459 N N . GLU A 1 177 ? -13.782 -15.778 9.422 1.00 97.19 177 GLU A N 1
ATOM 1460 C CA . GLU A 1 177 ? -14.896 -16.430 8.705 1.00 97.19 177 GLU A CA 1
ATOM 1461 C C . GLU A 1 177 ? -16.174 -15.575 8.633 1.00 97.19 177 GLU A C 1
ATOM 1463 O O . GLU A 1 177 ? -17.036 -15.801 7.786 1.00 97.19 177 GLU A O 1
ATOM 1468 N N . ASN A 1 178 ? -16.307 -14.583 9.517 1.00 96.38 178 ASN A N 1
ATOM 1469 C CA . ASN A 1 178 ? -17.413 -13.626 9.530 1.00 96.38 178 ASN A CA 1
ATOM 1470 C C . ASN A 1 178 ? -16.960 -12.212 9.120 1.00 96.38 178 ASN A C 1
ATOM 1472 O O . ASN A 1 178 ? -17.573 -11.219 9.510 1.00 96.38 178 ASN A O 1
ATOM 1476 N N . THR A 1 179 ? -15.866 -12.107 8.364 1.00 98.06 179 THR A N 1
ATOM 1477 C CA . THR A 1 179 ? -15.329 -10.839 7.865 1.00 98.06 179 THR A CA 1
ATOM 1478 C C . THR A 1 179 ? -15.404 -10.797 6.344 1.00 98.06 179 THR A C 1
ATOM 1480 O O . THR A 1 179 ? -14.933 -11.697 5.653 1.00 98.06 179 THR A O 1
ATOM 1483 N N . LEU A 1 180 ? -15.962 -9.713 5.806 1.00 98.38 180 LEU A N 1
ATOM 1484 C CA . LEU A 1 180 ? -15.906 -9.425 4.379 1.00 98.38 180 LEU A CA 1
ATOM 1485 C C . LEU A 1 180 ? -14.709 -8.517 4.095 1.00 98.38 180 LEU A C 1
ATOM 1487 O O . LEU A 1 180 ? -14.681 -7.370 4.538 1.00 98.38 180 LEU A O 1
ATOM 1491 N N . ILE A 1 181 ? -13.734 -9.035 3.349 1.00 98.38 181 ILE A N 1
ATOM 1492 C CA . ILE A 1 181 ? -12.509 -8.312 3.005 1.00 98.38 181 ILE A CA 1
ATOM 1493 C C . ILE A 1 181 ? -12.601 -7.818 1.562 1.00 98.38 181 ILE A C 1
ATOM 1495 O O . ILE A 1 181 ? -12.809 -8.598 0.634 1.00 98.38 181 ILE A O 1
ATOM 1499 N N . PHE A 1 182 ? -12.397 -6.515 1.379 1.00 98.38 182 PHE A N 1
ATOM 1500 C CA . PHE A 1 182 ? -12.197 -5.899 0.073 1.00 98.38 182 PHE A CA 1
ATOM 1501 C C . PHE A 1 182 ? -10.754 -5.418 -0.037 1.00 98.38 182 PHE A C 1
ATOM 1503 O O . PHE A 1 182 ? -10.286 -4.672 0.820 1.00 98.38 182 PHE A O 1
ATOM 1510 N N . PHE A 1 183 ? -10.073 -5.811 -1.111 1.00 97.94 183 PHE A N 1
ATOM 1511 C CA . PHE A 1 183 ? -8.741 -5.321 -1.447 1.00 97.94 183 PHE A CA 1
ATOM 1512 C C . PHE A 1 183 ? -8.785 -4.646 -2.814 1.00 97.94 183 PHE A C 1
ATOM 1514 O O . PHE A 1 183 ? -9.170 -5.267 -3.805 1.00 97.94 183 PHE A O 1
ATOM 1521 N N . LEU A 1 184 ? -8.442 -3.361 -2.857 1.00 97.31 184 LEU A N 1
ATOM 1522 C CA . LEU A 1 184 ? -8.580 -2.509 -4.034 1.00 97.31 184 LEU A CA 1
ATOM 1523 C C . LEU A 1 184 ? -7.388 -1.550 -4.108 1.00 97.31 184 LEU A C 1
ATOM 1525 O O . LEU A 1 184 ? -6.870 -1.123 -3.080 1.00 97.31 184 LEU A O 1
ATOM 1529 N N . SER A 1 185 ? -7.003 -1.179 -5.326 1.00 95.88 185 SER A N 1
ATOM 1530 C CA . SER A 1 185 ? -6.192 0.019 -5.564 1.00 95.88 185 SER A CA 1
ATOM 1531 C C . SER A 1 185 ? -7.128 1.201 -5.832 1.00 95.88 185 SER A C 1
ATOM 1533 O O . SER A 1 185 ? -8.234 1.013 -6.345 1.00 95.88 185 SER A O 1
ATOM 1535 N N . ASP A 1 186 ? -6.704 2.409 -5.477 1.00 95.00 186 ASP A N 1
ATOM 1536 C CA . ASP A 1 186 ? -7.452 3.651 -5.682 1.00 95.00 186 ASP A CA 1
ATOM 1537 C C . ASP A 1 186 ? -7.424 4.143 -7.141 1.00 95.00 186 ASP A C 1
ATOM 1539 O O . ASP A 1 186 ? -8.384 4.768 -7.599 1.00 95.00 186 ASP A O 1
ATOM 1543 N N . ASN A 1 187 ? -6.367 3.820 -7.899 1.00 94.12 187 ASN A N 1
ATOM 1544 C CA . ASN A 1 187 ? -6.230 4.133 -9.323 1.00 94.12 187 ASN A CA 1
ATOM 1545 C C . ASN A 1 187 ? -5.314 3.152 -10.088 1.00 94.12 187 ASN A C 1
ATOM 1547 O O . ASN A 1 187 ? -4.911 2.106 -9.592 1.00 94.12 187 ASN A O 1
ATOM 1551 N N . GLY A 1 188 ? -5.026 3.456 -11.360 1.00 89.19 188 GLY A N 1
ATOM 1552 C CA . GLY A 1 188 ? -4.053 2.705 -12.164 1.00 89.19 188 GLY A CA 1
ATOM 1553 C C . GLY A 1 188 ? -2.603 2.969 -11.740 1.00 89.19 188 GLY A C 1
ATOM 1554 O O . GLY A 1 188 ? -2.334 3.899 -10.987 1.00 89.19 188 GLY A O 1
ATOM 1555 N N . GLY A 1 189 ? -1.661 2.171 -12.252 1.00 84.94 189 GLY A N 1
ATOM 1556 C CA . GLY A 1 189 ? -0.236 2.325 -11.938 1.00 84.94 189 GLY A CA 1
ATOM 1557 C C . GLY A 1 189 ? 0.335 3.688 -12.351 1.00 84.94 189 GLY A C 1
ATOM 1558 O O . GLY A 1 189 ? 0.034 4.186 -13.435 1.00 84.94 189 GLY A O 1
ATOM 1559 N N . GLU A 1 190 ? 1.174 4.253 -11.484 1.00 82.38 190 GLU A N 1
ATOM 1560 C CA . GLU A 1 190 ?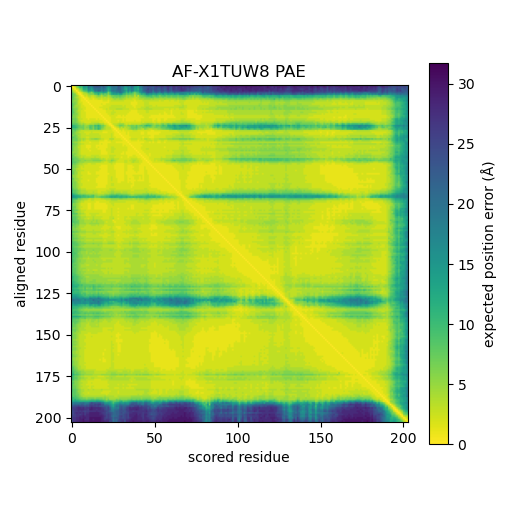 1.784 5.578 -11.629 1.00 82.38 190 GLU A CA 1
ATOM 1561 C C . GLU A 1 190 ? 3.229 5.486 -12.153 1.00 82.38 190 GLU A C 1
ATOM 1563 O O . GLU A 1 190 ? 3.986 4.603 -11.749 1.00 82.38 190 GLU A O 1
ATOM 1568 N N . ASP A 1 191 ? 3.613 6.406 -13.043 1.00 71.94 191 ASP A N 1
ATOM 1569 C CA . ASP A 1 191 ? 4.954 6.511 -13.639 1.00 71.94 191 ASP A CA 1
ATOM 1570 C C . ASP A 1 191 ? 5.701 7.811 -13.279 1.00 71.94 191 ASP A C 1
ATOM 1572 O O . ASP A 1 191 ? 6.836 8.019 -13.710 1.00 71.94 191 ASP A O 1
ATOM 1576 N N . LEU A 1 192 ? 5.088 8.678 -12.465 1.00 60.94 192 LEU A N 1
ATOM 1577 C CA . LEU A 1 192 ? 5.501 10.068 -12.248 1.00 60.94 192 LEU A CA 1
ATOM 1578 C C . LEU A 1 192 ? 6.751 10.329 -11.396 1.00 60.94 192 LEU A C 1
ATOM 1580 O O . LEU A 1 192 ? 7.134 11.494 -11.284 1.00 60.94 192 LEU A O 1
ATOM 1584 N N . GLU A 1 193 ? 7.428 9.328 -10.830 1.00 54.34 193 GLU A N 1
ATOM 1585 C CA . GLU A 1 193 ? 8.619 9.614 -10.009 1.00 54.34 193 GLU A CA 1
ATOM 1586 C C . GLU A 1 193 ? 9.775 10.232 -10.830 1.00 54.34 193 GLU A C 1
ATOM 1588 O O . GLU A 1 193 ? 10.666 10.870 -10.275 1.00 54.34 193 GLU A O 1
ATOM 1593 N N . HIS A 1 194 ? 9.734 10.117 -12.166 1.00 49.56 194 HIS A N 1
ATOM 1594 C CA . HIS A 1 194 ? 10.659 10.790 -13.083 1.00 49.56 194 HIS A CA 1
ATOM 1595 C C . HIS A 1 194 ? 9.907 11.527 -14.194 1.00 49.56 194 HIS A C 1
ATOM 1597 O O . HIS A 1 194 ? 9.427 10.923 -15.153 1.00 49.56 194 HIS A O 1
ATOM 1603 N N . ARG A 1 195 ? 9.865 12.863 -14.123 1.00 43.91 195 ARG A N 1
ATOM 1604 C CA . ARG A 1 195 ? 9.597 13.715 -15.292 1.00 43.91 195 ARG A CA 1
ATOM 1605 C C . ARG A 1 195 ? 10.922 14.280 -15.810 1.00 43.91 195 ARG A C 1
ATOM 1607 O O . ARG A 1 195 ? 11.616 14.986 -15.096 1.00 43.91 195 ARG A O 1
ATOM 1614 N N . ASN A 1 196 ? 11.222 14.026 -17.086 1.00 38.91 196 ASN A N 1
ATOM 1615 C CA . ASN A 1 196 ? 12.246 14.723 -17.884 1.00 38.91 196 ASN A CA 1
ATOM 1616 C C . ASN A 1 196 ? 13.728 14.524 -17.507 1.00 38.91 196 ASN A C 1
ATOM 1618 O O . ASN A 1 196 ? 14.543 15.389 -17.816 1.00 38.91 196 ASN A O 1
ATOM 1622 N N . GLY A 1 197 ? 14.120 13.395 -16.909 1.00 40.16 197 GLY A N 1
ATOM 1623 C CA . GLY A 1 197 ? 15.543 13.122 -16.644 1.00 40.16 197 GLY A CA 1
ATOM 1624 C C . GLY A 1 197 ? 16.164 14.012 -15.562 1.00 40.16 197 GLY A C 1
ATOM 1625 O O . GLY A 1 197 ? 17.377 13.985 -15.365 1.00 40.16 197 GLY A O 1
ATOM 1626 N N . GLU A 1 198 ? 15.337 14.766 -14.843 1.00 36.59 198 GLU A N 1
ATOM 1627 C CA . GLU A 1 198 ? 15.696 15.354 -13.565 1.00 36.59 198 GLU A CA 1
ATOM 1628 C C . GLU A 1 198 ? 15.223 14.387 -12.484 1.00 36.59 198 GLU A C 1
ATOM 1630 O O . GLU A 1 198 ? 14.044 14.032 -12.421 1.00 36.59 198 GLU A O 1
ATOM 1635 N N . ILE A 1 199 ? 16.165 13.926 -11.660 1.00 45.34 199 ILE A N 1
ATOM 1636 C CA . ILE A 1 199 ? 15.851 13.228 -10.417 1.00 45.34 199 ILE A CA 1
ATOM 1637 C C . ILE A 1 199 ? 14.949 14.184 -9.643 1.00 45.34 199 ILE A C 1
ATOM 1639 O O . ILE A 1 199 ? 15.403 15.258 -9.246 1.00 45.34 199 ILE A O 1
ATOM 1643 N N . GLY A 1 200 ? 13.670 13.831 -9.494 1.00 36.72 200 GLY A N 1
ATOM 1644 C CA . GLY A 1 200 ? 12.760 14.579 -8.642 1.00 36.72 200 GLY A CA 1
ATOM 1645 C C . GLY A 1 200 ? 13.412 14.691 -7.273 1.00 36.72 200 GLY A C 1
ATOM 1646 O O . GLY A 1 200 ? 13.639 13.675 -6.618 1.00 36.72 200 GLY A O 1
ATOM 1647 N N . ASN A 1 201 ? 13.805 15.909 -6.896 1.00 25.36 201 ASN A N 1
ATOM 1648 C CA . ASN A 1 201 ? 14.385 16.175 -5.591 1.00 25.36 201 ASN A CA 1
ATOM 1649 C C . ASN A 1 201 ? 13.409 15.647 -4.537 1.00 25.36 201 ASN A C 1
ATOM 1651 O O . ASN A 1 201 ? 12.302 16.159 -4.384 1.00 25.36 201 ASN A O 1
ATOM 1655 N N . THR A 1 202 ? 13.832 14.631 -3.794 1.00 27.83 202 THR A N 1
ATOM 1656 C CA . THR A 1 202 ? 13.339 14.405 -2.442 1.00 27.83 202 THR A CA 1
ATOM 1657 C C . THR A 1 202 ? 13.881 15.554 -1.592 1.00 27.83 202 THR A C 1
ATOM 1659 O O . THR A 1 202 ? 14.994 15.475 -1.067 1.00 27.83 202 THR A O 1
ATOM 1662 N N . GLY A 1 203 ? 13.129 16.656 -1.561 1.00 26.95 203 GLY A N 1
ATOM 1663 C CA . GLY A 1 203 ? 13.433 17.894 -0.843 1.00 26.95 203 GLY A CA 1
ATOM 1664 C C . GLY A 1 203 ? 12.467 19.005 -1.212 1.00 26.95 203 GLY A C 1
ATOM 1665 O O . GLY A 1 203 ? 12.597 19.519 -2.344 1.00 26.95 203 GLY A O 1
#

Foldseek 3Di:
DDPPDDCCPPPVNVDDPWDFDAPDLDDDQQWRPRTDTRPDDDTDDDPGGNLQVLLVVLLVVLVPDDPPDDDDDDRDDSPPPPPQDADPVLLVVCPPVQLVDDVVVLVVVVVVCVVVVVDDPPDDDDDDPCPFQRDPVPGDPSVVVSSSVSSNVSRVVSNVVSVVSSLVSCVVSVNNVVDDDDDDDPDDDDDPCDDPPDRPDPD